Protein AF-A0A0B7FN29-F1 (afdb_monomer_lite)

Sequence (353 aa):
MLNLPRRTDRRERMMKLQTATGLSWTFVDSTDSKAEIVTRIMERVRWIRAAARLHAIDSNFHGWWSDHHNAFEWTHMLNDSESEPGSELWELAHSDPASADHTHPLPVPPSIDQRPSLEVATNRIIPRHDEAQDFQGALKNNPLFDTSTNPVRTATRGVTNTFTPRLPKVPYWRILTRAAVACWHSHTSVIREIASETIQAGTSDTGTVILEDDIDMELDIQQRIGRLWEALPPNWDILFLGHCWSAEDTYPPLRSHDQLHPSHSPKCTHAYAVSRKGARRLVKLLRDPSVAYGRPLDAALLDLIQSNLVNAYSVHPSVVIQTKDTPSDIFPGNGSRWRDTLQMSALNSTGKI

Secondary structure (DSSP, 8-state):
-EE-TT-HHHHHHHHHHHHHH------EEPPPTTSHHHHHHHHHHHHHHHHHHTT---TT-TTS--S---TT-HHHHHS-S-PPP-GGGGTS-TTSTT-TTTTSPPPPPPSS--SPPEEPPSS-SS--TTTTTTHHHHTTS------------------------------GGGEE-HHHHHHHHHHHHHHHHHHHPPPPTT-----EEEE-SSEEEBTTHHHHHHHHHHHS-TT--EEEEEEES--GGGSPPBTTBTTEEE-SS-EEEEEEEE-HHHHHHHHHHHTSTTTTTSS-HHHHHHHHHHTT-S-EEEESS-SEEE-TTS--SSSSTT--S-----SSBHHHHT---

Structure (mmCIF, N/CA/C/O backbone):
data_AF-A0A0B7FN29-F1
#
_entry.id   AF-A0A0B7FN29-F1
#
loop_
_atom_site.group_PDB
_atom_site.id
_atom_site.type_symbol
_atom_site.label_atom_id
_atom_site.label_alt_id
_atom_site.label_comp_id
_atom_site.label_asym_id
_atom_site.label_entity_id
_atom_site.label_seq_id
_atom_site.pdbx_PDB_ins_code
_atom_site.Cartn_x
_atom_site.Cartn_y
_atom_site.Cartn_z
_atom_site.occupancy
_atom_site.B_iso_or_equiv
_atom_site.auth_seq_id
_atom_site.auth_comp_id
_atom_site.auth_asym_id
_atom_site.auth_atom_id
_atom_site.pdbx_PDB_model_num
ATOM 1 N N . MET A 1 1 ? 1.934 8.224 7.889 1.0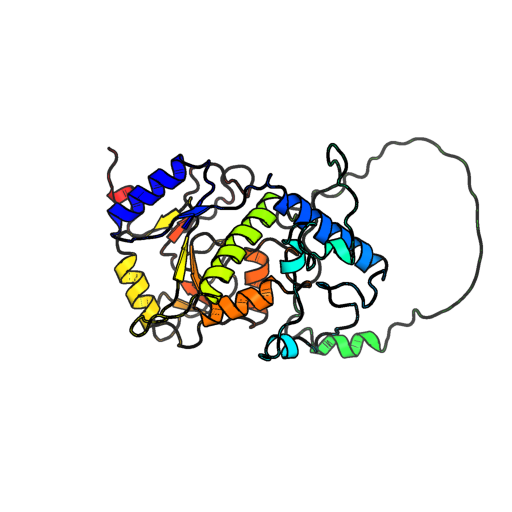0 95.12 1 MET A N 1
ATOM 2 C CA . MET A 1 1 ? 1.032 8.803 6.870 1.00 95.12 1 MET A CA 1
ATOM 3 C C . MET A 1 1 ? 1.870 9.182 5.662 1.00 95.12 1 MET A C 1
ATOM 5 O O . MET A 1 1 ? 2.884 9.846 5.831 1.00 95.12 1 MET A O 1
ATOM 9 N N . LEU A 1 2 ? 1.484 8.706 4.484 1.00 97.94 2 LEU A N 1
ATOM 10 C CA . LEU A 1 2 ? 2.133 8.927 3.198 1.00 97.94 2 LEU A CA 1
ATOM 11 C C . LEU A 1 2 ? 1.583 10.202 2.554 1.00 97.94 2 LEU A C 1
ATOM 13 O O . LEU A 1 2 ? 0.376 10.318 2.354 1.00 97.94 2 LEU A O 1
ATOM 17 N N . ASN A 1 3 ? 2.462 11.147 2.231 1.00 97.25 3 ASN A N 1
ATOM 18 C CA . ASN A 1 3 ? 2.107 12.407 1.579 1.00 97.25 3 ASN A CA 1
ATOM 19 C C . ASN A 1 3 ? 3.210 12.830 0.615 1.00 97.25 3 ASN A C 1
ATOM 21 O O . ASN A 1 3 ? 4.395 12.724 0.926 1.00 97.25 3 ASN A O 1
ATOM 25 N N . LEU A 1 4 ? 2.840 13.336 -0.559 1.00 97.00 4 LEU A N 1
ATOM 26 C CA . LEU A 1 4 ? 3.809 14.007 -1.422 1.00 97.00 4 LEU A CA 1
ATOM 27 C C . LEU A 1 4 ? 4.172 15.363 -0.796 1.00 97.00 4 LEU A C 1
ATOM 29 O O . LEU A 1 4 ? 3.254 16.144 -0.544 1.00 97.00 4 LEU A O 1
ATOM 33 N N . PRO A 1 5 ? 5.462 15.729 -0.648 1.00 95.88 5 PRO A N 1
ATOM 34 C CA . PRO A 1 5 ? 5.859 16.994 -0.011 1.00 95.88 5 PRO A CA 1
ATOM 35 C C . PRO A 1 5 ? 5.212 18.246 -0.616 1.00 95.88 5 PRO A C 1
ATOM 37 O O . PRO A 1 5 ? 4.954 19.227 0.077 1.00 95.88 5 PRO A O 1
ATOM 40 N N . ARG A 1 6 ? 4.907 18.204 -1.921 1.00 95.50 6 ARG A N 1
ATOM 41 C CA . ARG A 1 6 ? 4.228 19.287 -2.649 1.00 95.50 6 ARG A CA 1
ATOM 42 C C . ARG A 1 6 ? 2.729 19.424 -2.346 1.00 95.50 6 ARG A C 1
ATOM 44 O O . ARG A 1 6 ? 2.139 20.426 -2.734 1.00 95.50 6 ARG A O 1
ATOM 51 N N . ARG A 1 7 ? 2.090 18.430 -1.719 1.00 95.31 7 ARG A N 1
ATOM 52 C CA . ARG A 1 7 ? 0.657 18.422 -1.367 1.00 95.31 7 ARG A CA 1
ATOM 53 C C . ARG A 1 7 ? 0.453 19.006 0.031 1.00 95.31 7 ARG A C 1
ATOM 55 O O . ARG A 1 7 ? 0.018 18.319 0.958 1.00 95.31 7 ARG A O 1
ATOM 62 N N . THR A 1 8 ? 0.801 20.284 0.188 1.00 96.19 8 THR A N 1
ATOM 63 C CA . THR A 1 8 ? 0.645 21.011 1.458 1.00 96.19 8 THR A CA 1
ATOM 64 C C . THR A 1 8 ? -0.826 21.141 1.859 1.00 96.19 8 THR A C 1
ATOM 66 O O . THR A 1 8 ? -1.141 21.033 3.039 1.00 96.19 8 THR A O 1
ATOM 69 N N . ASP A 1 9 ? -1.725 21.246 0.874 1.00 94.81 9 ASP A N 1
ATOM 70 C CA . ASP A 1 9 ? -3.185 21.234 1.038 1.00 94.81 9 ASP A CA 1
ATOM 71 C C . ASP A 1 9 ? -3.678 19.990 1.795 1.00 94.81 9 ASP A C 1
ATOM 73 O O . ASP A 1 9 ? -4.463 20.077 2.743 1.00 94.81 9 ASP A O 1
ATOM 77 N N . ARG A 1 10 ? -3.182 18.814 1.397 1.00 95.38 10 ARG A N 1
ATOM 78 C CA . ARG A 1 10 ? -3.531 17.534 2.022 1.00 95.38 10 ARG A CA 1
ATOM 79 C C . ARG A 1 10 ? -2.845 17.348 3.370 1.00 95.38 10 ARG A C 1
ATOM 81 O O . ARG A 1 10 ? -3.459 16.848 4.310 1.00 95.38 10 ARG A O 1
ATOM 88 N N . ARG A 1 11 ? -1.601 17.815 3.508 1.00 96.00 11 ARG A N 1
ATOM 89 C CA . ARG A 1 11 ? -0.882 17.802 4.791 1.00 96.00 11 ARG A CA 1
ATOM 90 C C . ARG A 1 11 ? -1.615 18.623 5.859 1.00 96.00 11 ARG A C 1
ATOM 92 O O . ARG A 1 11 ? -1.807 18.117 6.962 1.00 96.00 11 ARG A O 1
ATOM 99 N N . GLU A 1 12 ? -2.081 19.829 5.534 1.00 95.38 12 GLU A N 1
ATOM 100 C CA . GLU A 1 12 ? -2.886 20.661 6.445 1.00 95.38 12 GLU A CA 1
ATOM 101 C C . GLU A 1 12 ? -4.196 19.975 6.850 1.00 95.38 12 GLU A C 1
ATOM 103 O O . GLU A 1 12 ? -4.568 19.975 8.024 1.00 95.38 12 GLU A O 1
ATOM 108 N N . ARG A 1 13 ? -4.889 19.339 5.896 1.00 95.50 13 ARG A N 1
ATOM 109 C CA . ARG A 1 13 ? -6.094 18.542 6.179 1.00 95.50 13 ARG A CA 1
ATOM 110 C C . ARG A 1 13 ? -5.809 17.415 7.166 1.00 95.50 13 ARG A C 1
ATOM 112 O O . ARG A 1 13 ? -6.566 17.224 8.112 1.00 95.50 13 ARG A O 1
ATOM 119 N N . MET A 1 14 ? -4.713 16.696 6.970 1.00 96.88 14 MET A N 1
ATOM 120 C CA . MET A 1 14 ? -4.327 15.611 7.863 1.00 96.88 14 MET A CA 1
ATOM 121 C C . MET A 1 14 ? -3.966 16.137 9.260 1.00 96.88 14 MET A C 1
ATOM 123 O O . MET A 1 14 ? -4.377 15.542 10.248 1.00 96.88 14 MET A O 1
ATOM 127 N N . MET A 1 15 ? -3.329 17.304 9.392 1.00 96.38 15 MET A N 1
ATOM 128 C CA . MET A 1 15 ? -3.138 17.929 10.714 1.00 96.38 15 MET A CA 1
ATOM 129 C C . MET A 1 15 ? -4.473 18.232 11.417 1.00 96.38 15 MET A C 1
ATOM 131 O O . MET A 1 15 ? -4.597 17.988 12.615 1.00 96.38 15 MET A O 1
ATOM 135 N N . LYS A 1 16 ? -5.505 18.678 10.684 1.00 95.81 16 LYS A N 1
ATOM 136 C CA . LYS A 1 16 ? -6.856 18.856 11.256 1.00 95.81 16 LYS A CA 1
ATOM 137 C C . LYS A 1 16 ? -7.443 17.537 11.758 1.00 95.81 16 LYS A C 1
ATOM 139 O O . LYS A 1 16 ? -8.053 17.518 12.823 1.00 95.81 16 LYS A O 1
ATOM 144 N N . LEU A 1 17 ? -7.227 16.439 11.032 1.00 96.94 17 LEU A N 1
ATOM 145 C CA . LEU A 1 17 ? -7.649 15.105 11.466 1.00 96.94 17 LEU A CA 1
ATOM 146 C C . LEU A 1 17 ? -6.925 14.651 12.742 1.00 96.94 17 LEU A C 1
ATOM 148 O O . LEU A 1 17 ? -7.585 14.088 13.614 1.00 96.94 17 LEU A O 1
ATOM 152 N N . GLN A 1 18 ? -5.625 14.941 12.904 1.00 95.75 18 GLN A N 1
ATOM 153 C CA . GLN A 1 18 ? -4.910 14.679 14.168 1.00 95.75 18 GLN A CA 1
ATOM 154 C C . GLN A 1 18 ? -5.591 15.396 15.332 1.00 95.75 18 GLN A C 1
ATOM 156 O O . GLN A 1 18 ? -5.900 14.781 16.349 1.00 95.75 18 GLN A O 1
ATOM 161 N N . THR A 1 19 ? -5.884 16.690 15.164 1.00 95.38 19 THR A N 1
ATOM 162 C CA . THR A 1 19 ? -6.558 17.488 16.196 1.00 95.38 19 THR A CA 1
ATOM 163 C C . THR A 1 19 ? -7.957 16.962 16.512 1.00 95.38 19 THR A C 1
ATOM 165 O O . THR A 1 19 ? -8.318 16.877 17.681 1.00 95.38 19 THR A O 1
ATOM 168 N N . ALA A 1 20 ? -8.738 16.597 15.492 1.00 96.19 20 ALA A N 1
ATOM 169 C CA . ALA A 1 20 ? -10.116 16.139 15.660 1.00 96.19 20 ALA A CA 1
ATOM 170 C C . ALA A 1 20 ? -10.212 14.788 16.380 1.00 96.19 20 ALA A C 1
ATOM 172 O O . ALA A 1 20 ? -11.078 14.597 17.227 1.00 96.19 20 ALA A O 1
ATOM 173 N N . THR A 1 21 ? -9.328 13.857 16.024 1.00 96.19 21 THR A N 1
ATOM 174 C CA . THR A 1 21 ? -9.383 12.460 16.486 1.00 96.19 21 THR A CA 1
ATOM 175 C C . THR A 1 21 ? -8.494 12.187 17.696 1.00 96.19 21 THR A C 1
ATOM 177 O O . THR A 1 21 ? -8.602 11.127 18.305 1.00 96.19 21 THR A O 1
ATOM 180 N N . GLY A 1 22 ? -7.585 13.108 18.032 1.00 94.00 22 GLY A N 1
ATOM 181 C CA . GLY A 1 22 ? -6.561 12.904 19.060 1.00 94.00 22 GLY A CA 1
ATOM 182 C C . GLY A 1 22 ? -5.441 11.942 18.644 1.00 94.00 22 GLY A C 1
ATOM 183 O O . GLY A 1 22 ? -4.573 11.624 19.457 1.00 94.00 22 GLY A O 1
ATOM 184 N N . LEU A 1 23 ? -5.431 11.475 17.392 1.00 93.81 23 LEU A N 1
ATOM 185 C CA . LEU A 1 23 ? -4.388 10.597 16.878 1.00 93.81 23 LEU A CA 1
ATOM 186 C C . LEU A 1 23 ? -3.094 11.364 16.583 1.00 93.81 23 LEU A C 1
ATOM 188 O O . LEU A 1 23 ? -3.095 12.505 16.125 1.00 93.81 23 LEU A O 1
ATOM 192 N N . SER A 1 24 ? -1.971 10.675 16.772 1.00 93.75 24 SER A N 1
ATOM 193 C CA . SER A 1 24 ? -0.637 11.138 16.378 1.00 93.75 24 SER A CA 1
ATOM 194 C C . SER A 1 24 ? -0.106 10.264 15.245 1.00 93.75 24 SER A C 1
ATOM 196 O O . SER A 1 24 ? -0.311 9.051 15.249 1.00 93.75 24 SER A O 1
ATOM 198 N N . TRP A 1 25 ? 0.608 10.852 14.285 1.00 94.75 25 TRP A N 1
ATOM 199 C CA . TRP A 1 25 ? 1.308 10.098 13.244 1.00 94.75 25 TRP A CA 1
ATOM 200 C C . TRP A 1 25 ? 2.510 10.853 12.693 1.00 94.75 25 TRP A C 1
ATOM 202 O O . TRP A 1 25 ? 2.544 12.084 12.681 1.00 94.75 25 TRP A O 1
ATOM 212 N N . THR A 1 26 ? 3.458 10.091 12.157 1.00 95.31 26 THR A N 1
ATOM 213 C CA . THR A 1 26 ? 4.606 10.606 11.409 1.00 95.31 26 THR A CA 1
ATOM 214 C C . THR A 1 26 ? 4.239 10.794 9.940 1.00 95.31 26 THR A C 1
ATOM 216 O O . THR A 1 26 ? 3.561 9.950 9.339 1.00 95.31 26 THR A O 1
ATOM 219 N N . PHE A 1 27 ? 4.687 11.901 9.351 1.00 96.75 27 PHE A N 1
ATOM 220 C CA . PHE A 1 27 ? 4.617 12.109 7.909 1.00 96.75 27 PHE A CA 1
ATOM 221 C C . PHE A 1 27 ? 5.807 11.430 7.237 1.00 96.75 27 PHE A C 1
ATOM 223 O O . PHE A 1 27 ? 6.945 11.650 7.640 1.00 96.75 27 PHE A O 1
ATOM 230 N N . VAL A 1 28 ? 5.528 10.645 6.204 1.00 97.56 28 VAL A N 1
ATOM 231 C CA . VAL A 1 28 ? 6.525 9.994 5.361 1.00 97.56 28 VAL A CA 1
ATOM 232 C C . VAL A 1 28 ? 6.356 10.514 3.943 1.00 97.56 28 VAL A C 1
ATOM 234 O O . VAL A 1 28 ? 5.255 10.478 3.379 1.00 97.56 28 VAL A O 1
ATOM 237 N N . ASP A 1 29 ? 7.453 11.005 3.381 1.00 97.81 29 ASP A N 1
ATOM 238 C CA . ASP A 1 29 ? 7.471 11.560 2.038 1.00 97.81 29 ASP A CA 1
ATOM 239 C C . ASP A 1 29 ? 7.220 10.452 1.010 1.00 97.81 29 ASP A C 1
ATOM 241 O O . ASP A 1 29 ? 7.945 9.462 0.916 1.00 97.81 29 ASP A O 1
ATOM 245 N N . SER A 1 30 ? 6.159 10.621 0.227 1.00 97.56 30 SER A N 1
ATOM 246 C CA . SER A 1 30 ? 5.840 9.720 -0.876 1.00 97.56 30 SER A CA 1
ATOM 247 C C . SER A 1 30 ? 6.757 9.973 -2.067 1.00 97.56 30 SER A C 1
ATOM 249 O O . SER A 1 30 ? 7.212 11.088 -2.324 1.00 97.56 30 SER A O 1
ATOM 251 N N . THR A 1 31 ? 6.985 8.926 -2.847 1.00 97.56 31 THR A N 1
ATOM 252 C CA . THR A 1 31 ? 7.744 8.996 -4.093 1.00 97.56 31 THR A CA 1
ATOM 253 C C . THR A 1 31 ? 6.925 9.719 -5.156 1.00 97.56 31 THR A C 1
ATOM 255 O O . THR A 1 31 ? 5.809 9.311 -5.473 1.00 97.56 31 THR A O 1
ATOM 258 N N . ASP A 1 32 ? 7.471 10.786 -5.743 1.00 96.69 32 ASP A N 1
ATOM 259 C CA . ASP A 1 32 ? 6.813 11.454 -6.868 1.00 96.69 32 ASP A CA 1
ATOM 260 C C . ASP A 1 32 ? 6.924 10.593 -8.137 1.00 96.69 32 ASP A C 1
ATOM 262 O O . ASP A 1 32 ? 7.978 10.045 -8.457 1.00 96.69 32 ASP A O 1
ATOM 266 N N . SER A 1 33 ? 5.841 10.513 -8.912 1.00 94.19 33 SER A N 1
ATOM 267 C CA . SER A 1 33 ? 5.795 9.796 -10.197 1.00 94.19 33 SER A CA 1
ATOM 268 C C . SER A 1 33 ? 6.868 10.225 -11.213 1.00 94.19 33 SER A C 1
ATOM 270 O O . SER A 1 33 ? 7.172 9.488 -12.158 1.00 94.19 33 SER A O 1
ATOM 272 N N . LYS A 1 34 ? 7.450 11.418 -11.055 1.00 93.12 34 LYS A N 1
ATOM 273 C CA . LYS A 1 34 ? 8.522 11.961 -11.899 1.00 93.12 34 LYS A CA 1
ATOM 274 C C . LYS A 1 34 ? 9.926 11.673 -11.364 1.00 93.12 34 LYS A C 1
ATOM 276 O O . LYS A 1 34 ? 10.886 12.008 -12.050 1.00 93.12 34 LYS A O 1
ATOM 281 N N . ALA A 1 35 ? 10.059 11.061 -10.188 1.00 93.94 35 ALA A N 1
ATOM 282 C CA . ALA A 1 35 ? 11.356 10.748 -9.603 1.00 93.94 35 ALA A CA 1
ATOM 283 C C . ALA A 1 35 ? 12.160 9.771 -10.479 1.00 93.94 35 ALA A C 1
ATOM 285 O O . ALA A 1 35 ? 11.599 8.910 -11.167 1.00 93.94 35 ALA A O 1
ATOM 286 N N . GLU A 1 36 ? 13.487 9.890 -10.433 1.00 91.62 36 GLU A N 1
ATOM 287 C CA . GLU A 1 36 ? 14.404 9.046 -11.207 1.00 91.62 36 GLU A CA 1
ATOM 288 C C . GLU A 1 36 ? 14.238 7.561 -10.866 1.00 91.62 36 GLU A C 1
ATOM 290 O O . GLU A 1 36 ? 14.185 6.724 -11.766 1.00 91.62 36 GLU A O 1
ATOM 295 N N . ILE A 1 37 ? 14.039 7.247 -9.583 1.00 93.19 37 ILE A N 1
ATOM 296 C CA . ILE A 1 37 ? 13.773 5.889 -9.098 1.00 93.19 37 ILE A CA 1
ATOM 297 C C . ILE A 1 37 ? 12.589 5.227 -9.818 1.00 93.19 37 ILE A C 1
ATOM 299 O O . ILE A 1 37 ? 12.676 4.072 -10.222 1.00 93.19 37 ILE A O 1
ATOM 303 N N . VAL A 1 38 ? 11.518 5.982 -10.092 1.00 93.75 38 VAL A N 1
ATOM 304 C CA . VAL A 1 38 ? 10.345 5.483 -10.828 1.00 93.75 38 VAL A CA 1
ATOM 305 C C . VAL A 1 38 ? 10.718 5.150 -12.270 1.00 93.75 38 VAL A C 1
ATOM 307 O O . VAL A 1 38 ? 10.288 4.127 -12.799 1.00 93.75 38 VAL A O 1
ATOM 310 N N . THR A 1 39 ? 11.535 5.988 -12.915 1.00 90.75 39 THR A N 1
ATOM 311 C CA . THR A 1 39 ? 12.043 5.706 -14.266 1.00 90.75 39 THR A CA 1
ATOM 312 C C . THR A 1 39 ? 12.893 4.438 -14.274 1.00 90.75 39 THR A C 1
ATOM 314 O O . THR A 1 39 ? 12.671 3.578 -15.122 1.00 90.75 39 THR A O 1
ATOM 317 N N . ARG A 1 40 ? 13.808 4.288 -13.311 1.00 90.62 40 ARG A N 1
ATOM 318 C CA . ARG A 1 40 ? 14.692 3.119 -13.201 1.00 90.62 40 ARG A CA 1
ATOM 319 C C . ARG A 1 40 ? 13.912 1.822 -12.999 1.00 90.62 40 ARG A C 1
ATOM 321 O O . ARG A 1 40 ? 14.110 0.875 -13.758 1.00 90.62 40 ARG A O 1
ATOM 328 N N . ILE A 1 41 ? 12.958 1.808 -12.065 1.00 92.19 41 ILE A N 1
ATOM 329 C CA . ILE A 1 41 ? 12.072 0.656 -11.837 1.00 92.19 41 ILE A CA 1
ATOM 330 C C . ILE A 1 41 ? 11.297 0.315 -13.115 1.00 92.19 41 ILE A C 1
ATOM 332 O O . ILE A 1 41 ? 11.235 -0.845 -13.515 1.00 92.19 41 ILE A O 1
ATOM 336 N N . MET A 1 42 ? 10.731 1.310 -13.803 1.00 90.56 42 MET A N 1
ATOM 337 C CA . MET A 1 42 ? 9.989 1.056 -15.041 1.00 90.56 42 MET A CA 1
ATOM 338 C C . MET A 1 42 ? 10.859 0.484 -16.161 1.00 90.56 42 MET A C 1
ATOM 340 O O . MET A 1 42 ? 10.415 -0.430 -16.858 1.00 90.56 42 MET A O 1
ATOM 344 N N . GLU A 1 43 ? 12.078 0.989 -16.348 1.00 89.81 43 GLU A N 1
ATOM 345 C CA . GLU A 1 43 ? 13.017 0.417 -17.317 1.00 89.81 43 GLU A CA 1
ATOM 346 C C . GLU A 1 43 ? 13.399 -1.013 -16.962 1.00 89.81 43 GLU A C 1
ATOM 348 O O . GLU A 1 43 ? 13.426 -1.873 -17.841 1.00 89.81 43 GLU A O 1
ATOM 353 N N . ARG A 1 44 ? 13.610 -1.294 -15.676 1.00 89.12 44 ARG A N 1
ATOM 354 C CA . ARG A 1 44 ? 13.880 -2.646 -15.199 1.00 89.12 44 ARG A CA 1
ATOM 355 C C . ARG A 1 44 ? 12.725 -3.591 -15.499 1.00 89.12 44 ARG A C 1
ATOM 357 O O . ARG A 1 44 ? 12.949 -4.640 -16.090 1.00 89.12 44 ARG A O 1
ATOM 364 N N . VAL A 1 45 ? 11.486 -3.196 -15.207 1.00 87.25 45 VAL A N 1
ATOM 365 C CA . VAL A 1 45 ? 10.293 -3.998 -15.536 1.00 87.25 45 VAL A CA 1
ATOM 366 C C . VAL A 1 45 ? 10.158 -4.209 -17.051 1.00 87.25 45 VAL A C 1
ATOM 368 O O . VAL A 1 45 ? 9.803 -5.304 -17.491 1.00 87.25 45 VAL A O 1
ATOM 371 N N . ARG A 1 46 ? 10.457 -3.192 -17.875 1.00 85.88 46 ARG A N 1
ATOM 372 C CA . ARG A 1 46 ? 10.486 -3.327 -19.346 1.00 85.88 46 ARG A CA 1
ATOM 373 C C . ARG A 1 46 ? 11.526 -4.347 -19.792 1.00 85.88 46 ARG A C 1
ATOM 375 O O . ARG A 1 46 ? 11.195 -5.221 -20.589 1.00 85.88 46 ARG A O 1
ATOM 382 N N . TRP A 1 47 ? 12.746 -4.226 -19.277 1.00 84.56 47 TRP A N 1
ATOM 383 C CA . TRP A 1 47 ? 13.858 -5.114 -19.590 1.00 84.56 47 TRP A CA 1
ATOM 384 C C . TRP A 1 47 ? 13.527 -6.556 -19.202 1.00 84.56 47 TRP A C 1
ATOM 386 O O . TRP A 1 47 ? 13.611 -7.438 -20.053 1.00 84.56 47 TRP A O 1
ATOM 396 N N . ILE A 1 48 ? 13.021 -6.767 -17.980 1.00 78.25 48 ILE A N 1
ATOM 397 C CA . ILE A 1 48 ? 12.627 -8.084 -17.464 1.00 78.25 48 ILE A CA 1
ATOM 398 C C . ILE A 1 48 ? 11.600 -8.725 -18.407 1.00 78.25 48 ILE A C 1
ATOM 400 O O . ILE A 1 48 ? 11.793 -9.801 -18.962 1.00 78.25 48 ILE A O 1
ATOM 404 N N . ARG A 1 49 ? 10.517 -8.008 -18.711 1.00 78.94 49 ARG A N 1
ATOM 405 C CA . ARG A 1 49 ? 9.460 -8.539 -19.586 1.00 78.94 49 ARG A CA 1
ATOM 406 C C . ARG A 1 49 ? 9.927 -8.791 -21.019 1.00 78.94 49 ARG A C 1
ATOM 408 O O . ARG A 1 49 ? 9.390 -9.681 -21.677 1.00 78.94 49 ARG A O 1
ATOM 415 N N . ALA A 1 50 ? 10.870 -7.999 -21.527 1.00 76.31 50 ALA A N 1
ATOM 416 C CA . ALA A 1 50 ? 11.434 -8.192 -22.858 1.00 76.31 50 ALA A CA 1
ATOM 417 C C . ALA A 1 50 ? 12.333 -9.430 -22.904 1.00 76.31 50 ALA A C 1
ATOM 419 O O . ALA A 1 50 ? 12.149 -10.274 -23.778 1.00 76.31 50 ALA A O 1
ATOM 420 N N . ALA A 1 51 ? 13.242 -9.576 -21.941 1.00 70.25 51 ALA A N 1
ATOM 421 C CA . ALA A 1 51 ? 14.105 -10.742 -21.850 1.00 70.25 51 ALA A CA 1
ATOM 422 C C . ALA A 1 51 ? 13.301 -12.033 -21.604 1.00 70.25 51 ALA A C 1
ATOM 424 O O . ALA A 1 51 ? 13.678 -13.072 -22.138 1.00 70.25 51 ALA A O 1
ATOM 425 N N . ALA A 1 52 ? 12.135 -11.959 -20.943 1.00 67.12 52 ALA A N 1
ATOM 426 C CA . ALA A 1 52 ? 11.307 -13.142 -20.631 1.00 67.12 52 ALA A CA 1
ATOM 427 C C . ALA A 1 52 ? 10.706 -13.722 -21.901 1.00 67.12 52 ALA A C 1
ATOM 429 O O . ALA A 1 52 ? 10.683 -14.924 -22.127 1.00 67.12 52 ALA A O 1
ATOM 430 N N . ARG A 1 53 ? 10.255 -12.824 -22.780 1.00 65.19 53 ARG A N 1
ATOM 431 C CA . ARG A 1 53 ? 9.720 -13.180 -24.097 1.00 65.19 53 ARG A CA 1
ATOM 432 C C . ARG A 1 53 ? 10.783 -13.749 -25.029 1.00 65.19 53 ARG A C 1
ATOM 434 O O . ARG A 1 53 ? 10.431 -14.409 -25.998 1.00 65.19 53 ARG A O 1
ATOM 441 N N . LEU A 1 54 ? 12.051 -13.441 -24.776 1.00 59.91 54 LEU A N 1
ATOM 442 C CA . LEU A 1 54 ? 13.178 -13.859 -25.602 1.00 59.91 54 LEU A CA 1
ATOM 443 C C . LEU A 1 54 ? 13.925 -15.067 -25.020 1.00 59.91 54 LEU A C 1
ATOM 445 O O . LEU A 1 54 ? 14.914 -15.472 -25.622 1.00 59.91 54 LEU A O 1
ATOM 449 N N . HIS A 1 55 ? 13.489 -15.619 -23.874 1.00 59.38 55 HIS A N 1
ATOM 450 C CA . HIS A 1 55 ? 14.248 -16.610 -23.092 1.00 59.38 55 HIS A CA 1
ATOM 451 C C . HIS A 1 55 ? 15.706 -16.176 -22.849 1.00 59.38 55 HIS A C 1
ATOM 453 O O . HIS A 1 55 ? 16.626 -16.988 -22.825 1.00 59.38 55 HIS A O 1
ATOM 459 N N . ALA A 1 56 ? 15.924 -14.864 -22.735 1.00 53.91 56 ALA A N 1
ATOM 460 C CA . ALA A 1 56 ? 17.240 -14.234 -22.687 1.00 53.91 56 ALA A CA 1
ATOM 461 C C . ALA A 1 56 ? 17.679 -13.912 -21.251 1.00 53.91 56 ALA A C 1
ATOM 463 O O . ALA A 1 56 ? 18.479 -13.002 -21.041 1.00 53.91 56 ALA A O 1
ATOM 464 N N . ILE A 1 57 ? 17.136 -14.637 -20.271 1.00 56.19 57 ILE A N 1
ATOM 465 C CA . ILE A 1 57 ? 17.618 -14.603 -18.893 1.00 56.19 57 ILE A CA 1
ATOM 466 C C . ILE A 1 57 ? 18.500 -15.781 -18.642 1.00 56.19 57 ILE A C 1
ATOM 468 O O . ILE A 1 57 ? 18.046 -16.922 -18.612 1.00 56.19 57 ILE A O 1
ATOM 472 N N . ASP A 1 58 ? 19.770 -15.471 -18.454 1.00 55.22 58 ASP A N 1
ATOM 473 C CA . ASP A 1 58 ? 20.708 -16.432 -17.931 1.00 55.22 58 ASP A CA 1
ATOM 474 C C . ASP A 1 58 ? 20.650 -16.469 -16.395 1.00 55.22 58 ASP A C 1
ATOM 476 O O . ASP A 1 58 ? 19.987 -15.673 -15.726 1.00 55.22 58 ASP A O 1
ATOM 480 N N . SER A 1 59 ? 21.376 -17.427 -15.830 1.00 54.94 59 SER A N 1
ATOM 481 C CA . SER A 1 59 ? 21.495 -17.635 -14.389 1.00 54.94 59 SER A CA 1
ATOM 482 C C . SER A 1 59 ? 22.209 -16.502 -13.637 1.00 54.94 59 SER A C 1
ATOM 484 O O . SER A 1 59 ? 22.303 -16.573 -12.416 1.00 54.94 59 SER A O 1
ATOM 486 N N . ASN A 1 60 ? 22.749 -15.486 -14.322 1.00 51.66 60 ASN A N 1
ATOM 487 C CA . ASN A 1 60 ? 23.515 -14.398 -13.709 1.00 51.66 60 ASN A CA 1
ATOM 488 C C . ASN A 1 60 ? 22.645 -13.174 -13.376 1.00 51.66 60 ASN A C 1
ATOM 490 O O . ASN A 1 60 ? 23.147 -12.195 -12.809 1.00 51.66 60 ASN A O 1
ATOM 494 N N . PHE A 1 61 ? 21.353 -13.173 -13.732 1.00 54.06 61 PHE A N 1
ATOM 495 C CA . PHE A 1 61 ? 20.438 -12.096 -13.349 1.00 54.06 61 PHE A CA 1
ATOM 496 C C . PHE A 1 61 ? 20.057 -12.182 -11.871 1.00 54.06 61 PHE A C 1
ATOM 498 O O . PHE A 1 61 ? 19.095 -12.832 -11.477 1.00 54.06 61 PHE A O 1
ATOM 505 N N . HIS A 1 62 ? 20.791 -11.449 -11.035 1.00 49.84 62 HIS A N 1
ATOM 506 C CA . HIS A 1 62 ? 20.397 -11.216 -9.648 1.00 49.84 62 HIS A CA 1
ATOM 507 C C . HIS A 1 62 ? 19.149 -10.314 -9.597 1.00 49.84 62 HIS A C 1
ATOM 509 O O . HIS A 1 62 ? 19.134 -9.218 -10.163 1.00 49.84 62 HIS A O 1
ATOM 515 N N . GLY A 1 63 ? 18.086 -10.779 -8.932 1.00 50.59 63 GLY A N 1
ATOM 516 C CA . GLY A 1 63 ? 16.798 -10.082 -8.846 1.00 50.59 63 GLY A CA 1
ATOM 517 C C . GLY A 1 63 ? 15.756 -10.490 -9.897 1.00 50.59 63 GLY A C 1
ATOM 518 O O . GLY A 1 63 ? 14.783 -9.769 -10.076 1.00 50.59 63 GLY A O 1
ATOM 519 N N . TRP A 1 64 ? 15.936 -11.606 -10.605 1.00 51.66 64 TRP A N 1
ATOM 520 C CA . TRP A 1 64 ? 14.915 -12.324 -11.379 1.00 51.66 64 TRP A CA 1
ATOM 521 C C . TRP A 1 64 ? 15.296 -13.796 -11.381 1.00 51.66 64 TRP A C 1
ATOM 523 O O . TRP A 1 64 ? 16.377 -14.185 -11.800 1.00 51.66 64 TRP A O 1
ATOM 533 N N . TRP A 1 65 ? 14.370 -14.613 -10.912 1.00 43.19 65 TRP A N 1
ATOM 534 C CA . TRP A 1 65 ? 14.448 -16.059 -10.963 1.00 43.19 65 TRP A CA 1
ATOM 535 C C . TRP A 1 65 ? 14.000 -16.610 -12.324 1.00 43.19 65 TRP A C 1
ATOM 537 O O . TRP A 1 65 ? 12.866 -16.384 -12.753 1.00 43.19 65 TRP A O 1
ATOM 547 N N . SER A 1 66 ? 14.896 -17.335 -12.998 1.00 38.75 66 SER A N 1
ATOM 548 C CA . SER A 1 66 ? 14.687 -17.892 -14.338 1.00 38.75 66 SER A CA 1
ATOM 549 C C . SER A 1 66 ? 13.545 -18.924 -14.412 1.00 38.75 66 SER A C 1
ATOM 551 O O . SER A 1 66 ? 13.555 -19.929 -13.706 1.00 38.75 66 SER A O 1
ATOM 553 N N . ASP A 1 67 ? 12.606 -18.688 -15.324 1.00 34.72 67 ASP A N 1
ATOM 554 C CA . ASP A 1 67 ? 11.956 -19.565 -16.318 1.00 34.72 67 ASP A CA 1
ATOM 555 C C . ASP A 1 67 ? 11.533 -21.034 -16.043 1.00 34.72 67 ASP A C 1
ATOM 557 O O . ASP A 1 67 ? 10.996 -21.641 -16.968 1.00 34.72 67 ASP A O 1
ATOM 561 N N . HIS A 1 68 ? 11.655 -21.635 -14.850 1.00 37.56 68 HIS A N 1
ATOM 562 C CA . HIS A 1 68 ? 11.260 -23.056 -14.660 1.00 37.56 68 HIS A CA 1
ATOM 563 C C . HIS A 1 68 ? 10.307 -23.398 -13.509 1.00 37.56 68 HIS A C 1
ATOM 565 O O . HIS A 1 68 ? 9.988 -24.576 -13.322 1.00 37.56 68 HIS A O 1
ATOM 571 N N . HIS A 1 69 ? 9.744 -22.431 -12.788 1.00 43.56 69 HIS A N 1
ATOM 572 C CA . HIS A 1 69 ? 8.811 -22.783 -11.717 1.00 43.56 69 HIS A CA 1
ATOM 573 C C . HIS A 1 69 ? 7.376 -22.926 -12.234 1.00 43.56 69 HIS A C 1
ATOM 575 O O . HIS A 1 69 ? 6.561 -22.006 -12.233 1.00 43.56 69 HIS A O 1
ATOM 581 N N . ASN A 1 70 ? 7.064 -24.169 -12.619 1.00 39.94 70 ASN A N 1
ATOM 582 C CA . ASN A 1 70 ? 5.743 -24.760 -12.404 1.00 39.94 70 ASN A CA 1
ATOM 583 C C . ASN A 1 70 ? 5.267 -24.450 -10.970 1.00 39.94 70 ASN A C 1
ATOM 585 O O . ASN A 1 70 ? 6.084 -24.156 -10.104 1.00 39.94 70 ASN A O 1
ATOM 589 N N . ALA A 1 71 ? 3.961 -24.556 -10.718 1.00 40.03 71 ALA A N 1
ATOM 590 C CA . ALA A 1 71 ? 3.211 -24.192 -9.504 1.00 40.03 71 ALA A CA 1
ATOM 591 C C . ALA A 1 71 ? 3.716 -24.707 -8.117 1.00 40.03 71 ALA A C 1
ATOM 593 O O . ALA A 1 71 ? 2.964 -24.669 -7.148 1.00 40.03 71 ALA A O 1
ATOM 594 N N . PHE A 1 72 ? 4.954 -25.190 -7.988 1.00 34.53 72 PHE A N 1
ATOM 595 C CA . PHE A 1 72 ? 5.465 -26.028 -6.911 1.00 34.53 72 PHE A CA 1
ATOM 596 C C . PHE A 1 72 ? 6.552 -25.398 -6.007 1.00 34.53 72 PHE A C 1
ATOM 598 O O . PHE A 1 72 ? 6.946 -26.048 -5.047 1.00 34.53 72 PHE A O 1
ATOM 605 N N . GLU A 1 73 ? 7.009 -24.153 -6.218 1.00 48.00 73 GLU A N 1
ATOM 606 C CA . GLU A 1 73 ? 8.074 -23.545 -5.374 1.00 48.00 73 GLU A CA 1
ATOM 607 C C . GLU A 1 73 ? 7.682 -22.282 -4.581 1.00 48.00 73 GLU A C 1
ATOM 609 O O . GLU A 1 73 ? 8.530 -21.557 -4.070 1.00 48.00 73 GLU A O 1
ATOM 614 N N . TRP A 1 74 ? 6.389 -22.049 -4.337 1.00 51.19 74 TRP A N 1
ATOM 615 C CA . TRP A 1 74 ? 5.958 -21.018 -3.371 1.00 51.19 74 TRP A CA 1
ATOM 616 C C . TRP A 1 74 ? 6.284 -21.380 -1.909 1.00 51.19 74 TRP A C 1
ATOM 618 O O . TRP A 1 74 ? 6.350 -20.509 -1.042 1.00 51.19 74 TRP A O 1
ATOM 628 N N . THR A 1 75 ? 6.538 -22.658 -1.618 1.00 46.62 75 THR A N 1
ATOM 629 C CA . THR A 1 75 ? 6.962 -23.162 -0.300 1.00 46.62 75 THR A CA 1
ATOM 630 C C . THR A 1 75 ? 8.335 -22.635 0.124 1.00 46.62 75 THR A C 1
ATOM 632 O O . THR A 1 75 ? 8.541 -22.396 1.314 1.00 46.62 75 THR A O 1
ATOM 635 N N . HIS A 1 76 ? 9.246 -22.352 -0.815 1.00 48.75 76 HIS A N 1
ATOM 636 C CA . HIS A 1 76 ? 10.549 -21.745 -0.507 1.00 48.75 76 HIS A CA 1
ATOM 637 C C . HIS A 1 76 ? 10.421 -20.281 -0.050 1.00 48.75 76 HIS A C 1
ATOM 639 O O . HIS A 1 76 ? 11.159 -19.836 0.830 1.00 48.75 76 HIS A O 1
ATOM 645 N N . MET A 1 77 ? 9.407 -19.548 -0.529 1.00 52.34 77 MET A N 1
ATOM 646 C CA . MET A 1 77 ? 9.101 -18.202 -0.028 1.00 52.34 77 MET A CA 1
ATOM 647 C C . MET A 1 77 ? 8.530 -18.193 1.399 1.00 52.34 77 MET A C 1
ATOM 649 O O . MET A 1 77 ? 8.553 -17.155 2.059 1.00 52.34 77 MET A O 1
ATOM 653 N N . LEU A 1 78 ? 8.051 -19.324 1.916 1.00 52.84 78 LEU A N 1
ATOM 654 C CA . LEU A 1 78 ? 7.532 -19.439 3.284 1.00 52.84 78 LEU A CA 1
ATOM 655 C C . LEU A 1 78 ? 8.584 -19.908 4.296 1.00 52.84 78 LEU A C 1
ATOM 657 O O . LEU A 1 78 ? 8.369 -19.743 5.495 1.00 52.84 78 LEU A O 1
ATOM 661 N N . ASN A 1 79 ? 9.718 -20.437 3.830 1.00 50.88 79 ASN A N 1
ATOM 662 C CA . ASN A 1 79 ? 10.835 -20.819 4.688 1.00 50.88 79 ASN A CA 1
ATOM 663 C C . ASN A 1 79 ? 11.743 -19.606 4.969 1.00 50.88 79 ASN A C 1
ATOM 665 O O . ASN A 1 79 ? 12.082 -18.846 4.060 1.00 50.88 79 ASN A O 1
ATOM 669 N N . ASP A 1 80 ? 12.138 -19.436 6.233 1.00 48.84 80 ASP A N 1
ATOM 670 C CA . ASP A 1 80 ? 13.011 -18.366 6.760 1.00 48.84 80 ASP A CA 1
ATOM 671 C C . ASP A 1 80 ? 14.493 -18.499 6.328 1.00 48.84 80 ASP A C 1
ATOM 673 O O . ASP A 1 80 ? 15.380 -17.928 6.961 1.00 48.84 80 ASP A O 1
ATOM 677 N N . SER A 1 81 ? 14.806 -19.257 5.268 1.00 51.59 81 SER A N 1
ATOM 678 C CA . SER A 1 81 ? 16.178 -19.294 4.743 1.00 51.59 81 SER A CA 1
ATOM 679 C C . SER A 1 81 ? 16.562 -17.920 4.192 1.00 51.59 81 SER A C 1
ATOM 681 O O . SER A 1 81 ? 15.708 -17.248 3.607 1.00 51.59 81 SER A O 1
ATOM 683 N N . GLU A 1 82 ? 17.829 -17.525 4.377 1.00 51.75 82 GLU A N 1
ATOM 684 C CA . GLU A 1 82 ? 18.387 -16.255 3.893 1.00 51.75 82 GLU A CA 1
ATOM 685 C C . GLU A 1 82 ? 17.895 -15.967 2.471 1.00 51.75 82 GLU A C 1
ATOM 687 O O . GLU A 1 82 ? 18.092 -16.767 1.556 1.00 51.75 82 GLU A O 1
ATOM 692 N N . SER A 1 83 ? 17.135 -14.879 2.316 1.00 55.19 83 SER A N 1
ATOM 693 C CA . SER A 1 83 ? 16.487 -14.572 1.049 1.00 55.19 83 SER A CA 1
ATOM 694 C C . SER A 1 83 ? 17.533 -14.104 0.052 1.00 55.19 83 SER A C 1
ATOM 696 O O . SER A 1 83 ? 18.229 -13.122 0.311 1.00 55.19 83 SER A O 1
ATOM 698 N N . GLU A 1 84 ? 17.582 -14.753 -1.105 1.00 58.78 84 GLU A N 1
ATOM 699 C CA . GLU A 1 84 ? 18.231 -14.197 -2.288 1.00 58.78 84 GLU A CA 1
ATOM 700 C C . GLU A 1 84 ? 17.744 -12.762 -2.559 1.00 58.78 84 GLU A C 1
ATOM 702 O O . GLU A 1 84 ? 16.589 -12.432 -2.250 1.00 58.78 84 GLU A O 1
ATOM 707 N N . PRO A 1 85 ? 18.591 -11.907 -3.154 1.00 63.34 85 PRO A N 1
ATOM 708 C CA . PRO A 1 85 ? 18.220 -10.535 -3.460 1.00 63.34 85 PRO A CA 1
ATOM 709 C C . PRO A 1 85 ? 17.002 -10.456 -4.395 1.00 63.34 85 PRO A C 1
ATOM 711 O O . PRO A 1 85 ? 16.986 -11.042 -5.480 1.00 63.34 85 PRO A O 1
ATOM 714 N N . GLY A 1 86 ? 15.981 -9.707 -3.988 1.00 76.62 86 GLY A N 1
ATOM 715 C CA . GLY A 1 86 ? 14.764 -9.437 -4.752 1.00 76.62 86 GLY A CA 1
ATOM 716 C C . GLY A 1 86 ? 14.801 -8.109 -5.520 1.00 76.62 86 GLY A C 1
ATOM 717 O O . GLY A 1 86 ? 15.848 -7.613 -5.946 1.00 76.62 86 GLY A O 1
ATOM 718 N N . SER A 1 87 ? 13.626 -7.498 -5.689 1.00 80.31 87 SER A N 1
ATOM 719 C CA . SER A 1 87 ? 13.444 -6.252 -6.440 1.00 80.31 87 SER A CA 1
ATOM 720 C C . SER A 1 87 ? 14.111 -5.021 -5.820 1.00 80.31 87 SER A C 1
ATOM 722 O O . SER A 1 87 ? 14.172 -3.975 -6.456 1.00 80.31 87 SER A O 1
ATOM 724 N N . GLU A 1 88 ? 14.617 -5.101 -4.591 1.00 82.94 88 GLU A N 1
ATOM 725 C CA . GLU A 1 88 ? 15.399 -4.035 -3.958 1.00 82.94 88 GLU A CA 1
ATOM 726 C C . GLU A 1 88 ? 16.634 -3.655 -4.766 1.00 82.94 88 GLU A C 1
ATOM 728 O O . GLU A 1 88 ? 17.016 -2.488 -4.770 1.00 82.94 88 GLU A O 1
ATOM 733 N N . LEU A 1 89 ? 17.237 -4.604 -5.489 1.00 85.81 89 LEU A N 1
ATOM 734 C CA . LEU A 1 89 ? 18.420 -4.322 -6.297 1.00 85.81 89 LEU A CA 1
ATOM 735 C C . LEU A 1 89 ? 18.088 -3.397 -7.473 1.00 85.81 89 LEU A C 1
ATOM 737 O O . LEU A 1 89 ? 18.971 -2.738 -8.019 1.00 85.81 89 LEU A O 1
ATOM 741 N N . TRP A 1 90 ? 16.809 -3.332 -7.859 1.00 88.06 90 TRP A N 1
ATOM 742 C CA . TRP A 1 90 ? 16.299 -2.427 -8.888 1.00 88.06 90 TRP A CA 1
ATOM 743 C C . TRP A 1 90 ? 16.205 -0.989 -8.367 1.00 88.06 90 TRP A C 1
ATOM 745 O O . TRP A 1 90 ? 16.191 -0.040 -9.150 1.00 88.06 90 TRP A O 1
ATOM 755 N N . GLU A 1 91 ? 16.131 -0.830 -7.044 1.00 87.75 91 GLU A N 1
ATOM 756 C CA . GLU A 1 91 ? 15.978 0.457 -6.376 1.00 87.75 91 GLU A CA 1
ATOM 757 C C . GLU A 1 91 ? 17.343 1.128 -6.119 1.00 87.75 91 GLU A C 1
ATOM 759 O O . GLU A 1 91 ? 17.446 2.355 -6.129 1.00 87.75 91 GLU A O 1
ATOM 764 N N . LEU A 1 92 ? 18.426 0.351 -5.997 1.00 86.81 92 LEU A N 1
ATOM 765 C CA . LEU A 1 92 ? 19.785 0.834 -5.699 1.00 86.81 92 LEU A CA 1
ATOM 766 C C . LEU A 1 92 ? 20.428 1.577 -6.869 1.00 86.81 92 LEU A C 1
ATOM 768 O O . LEU A 1 92 ? 20.461 1.038 -7.969 1.00 86.81 92 LEU A O 1
ATOM 772 N N . ALA A 1 93 ? 20.970 2.778 -6.650 1.00 86.12 93 ALA A N 1
ATOM 773 C CA . ALA A 1 93 ? 21.651 3.562 -7.688 1.00 86.12 93 ALA A CA 1
ATOM 774 C C . ALA A 1 93 ? 22.816 2.793 -8.340 1.00 86.12 93 ALA A C 1
ATOM 776 O O . ALA A 1 93 ? 23.421 1.942 -7.703 1.00 86.12 93 ALA A O 1
ATOM 777 N N . HIS A 1 94 ? 23.190 3.143 -9.575 1.00 84.81 94 HIS A N 1
ATOM 778 C CA . HIS A 1 94 ? 24.311 2.498 -10.282 1.00 84.81 94 HIS A CA 1
ATOM 779 C C . HIS A 1 94 ? 25.659 2.593 -9.538 1.00 84.81 94 HIS A C 1
ATOM 781 O O . HIS A 1 94 ? 26.565 1.817 -9.798 1.00 84.81 94 HIS A O 1
ATOM 787 N N . SER A 1 95 ? 25.820 3.557 -8.629 1.00 88.31 95 SER A N 1
ATOM 788 C CA . SER A 1 95 ? 27.013 3.661 -7.782 1.00 88.31 95 SER A CA 1
ATOM 789 C C . SER A 1 95 ? 27.088 2.590 -6.688 1.00 88.31 95 SER A C 1
ATOM 791 O O . SER A 1 95 ? 28.139 2.438 -6.072 1.00 88.31 95 SER A O 1
ATOM 793 N N . ASP A 1 96 ? 25.976 1.919 -6.387 1.00 88.69 96 ASP A N 1
ATOM 794 C CA . ASP A 1 96 ? 25.911 0.847 -5.402 1.00 88.69 96 ASP A CA 1
ATOM 795 C C . ASP A 1 96 ? 26.351 -0.479 -6.049 1.00 88.69 96 ASP A C 1
ATOM 797 O O . ASP A 1 96 ? 25.693 -0.924 -6.991 1.00 88.69 96 ASP A O 1
ATOM 801 N N . PRO A 1 97 ? 27.405 -1.148 -5.544 1.00 87.69 97 PRO A N 1
ATOM 802 C CA . PRO A 1 97 ? 27.907 -2.397 -6.118 1.00 87.69 97 PRO A CA 1
ATOM 803 C C . PRO A 1 97 ? 26.882 -3.536 -6.181 1.00 87.69 97 PRO A C 1
ATOM 805 O O . PRO A 1 97 ? 27.026 -4.431 -7.012 1.00 87.69 97 PRO A O 1
ATOM 808 N N . ALA A 1 98 ? 25.862 -3.526 -5.317 1.00 84.94 98 ALA A N 1
ATOM 809 C CA . ALA A 1 98 ? 24.795 -4.523 -5.330 1.00 84.94 98 ALA A CA 1
ATOM 810 C C . ALA A 1 98 ? 23.707 -4.208 -6.371 1.00 84.94 98 ALA A C 1
ATOM 812 O O . ALA A 1 98 ? 22.825 -5.032 -6.609 1.00 84.94 98 ALA A O 1
ATOM 813 N N . SER A 1 99 ? 23.749 -3.034 -7.007 1.00 86.62 99 SER A N 1
ATOM 814 C CA . SER A 1 99 ? 22.772 -2.642 -8.016 1.00 86.62 99 SER A CA 1
ATOM 815 C C . SER A 1 99 ? 22.679 -3.673 -9.136 1.00 86.62 99 SER A C 1
ATOM 817 O O . SER A 1 99 ? 23.681 -4.088 -9.727 1.00 86.62 99 SER A O 1
ATOM 819 N N . ALA A 1 100 ? 21.445 -4.015 -9.508 1.00 84.38 100 ALA A N 1
ATOM 820 C CA . ALA A 1 100 ? 21.189 -4.917 -10.626 1.00 84.38 100 ALA A CA 1
ATOM 821 C C . ALA A 1 100 ? 21.672 -4.340 -11.975 1.00 84.38 100 ALA A C 1
ATOM 823 O O . ALA A 1 100 ? 21.668 -5.041 -12.990 1.00 84.38 100 ALA A O 1
ATOM 824 N N . ASP A 1 101 ? 22.070 -3.062 -12.016 1.00 84.75 101 ASP A N 1
ATOM 825 C CA . ASP A 1 101 ? 22.669 -2.405 -13.179 1.00 84.75 101 ASP A CA 1
ATOM 826 C C . ASP A 1 101 ? 24.103 -2.909 -13.463 1.00 84.75 101 ASP A C 1
ATOM 828 O O . ASP A 1 101 ? 24.573 -2.771 -14.591 1.00 84.75 101 ASP A O 1
ATOM 832 N N . HIS A 1 102 ? 24.794 -3.519 -12.489 1.00 83.56 102 HIS A N 1
ATOM 833 C CA . HIS A 1 102 ? 26.140 -4.079 -12.687 1.00 83.56 102 HIS A CA 1
ATOM 834 C C . HIS A 1 102 ? 26.144 -5.432 -13.392 1.00 83.56 102 HIS A C 1
ATOM 836 O O . HIS A 1 102 ? 27.063 -5.720 -14.156 1.00 83.56 102 HIS A O 1
ATOM 842 N N . THR A 1 103 ? 25.126 -6.257 -13.155 1.00 78.25 103 THR A N 1
ATOM 843 C CA . THR A 1 103 ? 24.967 -7.521 -13.880 1.00 78.25 103 THR A CA 1
ATOM 844 C C . THR A 1 103 ? 24.196 -7.316 -15.175 1.00 78.25 103 THR A C 1
ATOM 846 O O . THR A 1 103 ? 24.531 -7.911 -16.194 1.00 78.25 103 THR A O 1
ATOM 849 N N . HIS A 1 104 ? 23.192 -6.437 -15.151 1.00 79.00 104 HIS A N 1
ATOM 850 C CA . HIS A 1 104 ? 22.280 -6.213 -16.267 1.00 79.00 104 HIS A CA 1
ATOM 851 C C . HIS A 1 104 ? 22.029 -4.721 -16.442 1.00 79.00 104 HIS A C 1
ATOM 853 O O . HIS A 1 104 ? 21.027 -4.196 -15.942 1.00 79.00 104 HIS A O 1
ATOM 859 N N . PRO A 1 105 ? 22.947 -4.019 -17.123 1.00 83.62 105 PRO A N 1
ATOM 860 C CA . PRO A 1 105 ? 22.821 -2.590 -17.337 1.00 83.62 105 PRO A CA 1
ATOM 861 C C . PRO A 1 105 ? 21.571 -2.288 -18.162 1.00 83.62 105 PRO A C 1
ATOM 863 O O . PRO A 1 105 ? 21.323 -2.886 -19.213 1.00 83.62 105 PRO A O 1
ATOM 866 N N . LEU A 1 106 ? 20.777 -1.333 -17.682 1.00 84.81 106 LEU A N 1
ATOM 867 C CA . LEU A 1 106 ? 19.612 -0.858 -18.414 1.00 84.81 106 LEU A CA 1
ATOM 868 C C . LEU A 1 106 ? 20.051 0.013 -19.598 1.00 84.81 106 LEU A C 1
ATOM 870 O O . LEU A 1 106 ? 20.977 0.818 -19.463 1.00 84.81 106 LEU A O 1
ATOM 874 N N . PRO A 1 107 ? 19.385 -0.094 -20.762 1.00 81.69 107 PRO A N 1
ATOM 875 C CA . PRO A 1 107 ? 19.605 0.857 -21.839 1.00 81.69 107 PRO A CA 1
ATOM 876 C C . PRO A 1 107 ? 19.190 2.260 -21.380 1.00 81.69 107 PRO A C 1
ATOM 878 O O . PRO A 1 107 ? 18.237 2.419 -20.614 1.00 81.69 107 PRO A O 1
ATOM 881 N N . VAL A 1 108 ? 19.877 3.288 -21.883 1.00 81.62 108 VAL A N 1
ATOM 882 C CA . VAL A 1 108 ? 19.502 4.681 -21.608 1.00 81.62 108 VAL A CA 1
ATOM 883 C C . VAL A 1 108 ? 18.067 4.912 -22.106 1.00 81.62 108 VAL A C 1
ATOM 885 O O . VAL A 1 108 ? 17.799 4.663 -23.289 1.00 81.62 108 VAL A O 1
ATOM 888 N N . PRO A 1 109 ? 17.136 5.378 -21.249 1.00 82.56 109 PRO A N 1
ATOM 889 C CA . PRO A 1 109 ? 15.793 5.717 -21.694 1.00 82.56 109 PRO A CA 1
ATOM 890 C C . PRO A 1 109 ? 15.855 6.770 -22.812 1.00 82.56 109 PRO A C 1
ATOM 892 O O . PRO A 1 109 ? 16.651 7.708 -22.723 1.00 82.56 109 PRO A O 1
ATOM 895 N N . PRO A 1 110 ? 15.017 6.670 -23.856 1.00 82.50 110 PRO A N 1
ATOM 896 C CA . PRO A 1 110 ? 14.986 7.667 -24.918 1.00 82.50 110 PRO A CA 1
ATOM 897 C C . PRO A 1 110 ? 14.676 9.069 -24.369 1.00 82.50 110 PRO A C 1
ATOM 899 O O . PRO A 1 110 ? 13.799 9.241 -23.517 1.00 82.50 110 PRO A O 1
ATOM 902 N N . SER A 1 111 ? 15.373 10.083 -24.898 1.00 75.81 111 SER A N 1
ATOM 903 C CA . SER A 1 111 ? 15.045 11.490 -24.648 1.00 75.81 111 SER A CA 1
ATOM 904 C C . SER A 1 111 ? 13.697 11.801 -25.301 1.00 75.81 111 SER A C 1
ATOM 906 O O . SER A 1 111 ? 13.568 11.734 -26.522 1.00 75.81 111 SER A O 1
ATOM 908 N N . ILE A 1 112 ? 12.695 12.093 -24.466 1.00 78.12 112 ILE A N 1
ATOM 909 C CA . ILE A 1 112 ? 11.256 11.950 -24.749 1.00 78.12 112 ILE A CA 1
ATOM 910 C C . ILE A 1 112 ? 10.867 10.474 -24.935 1.00 78.12 112 ILE A C 1
ATOM 912 O O . ILE A 1 112 ? 10.983 9.893 -26.013 1.00 78.12 112 ILE A O 1
ATOM 916 N N . ASP A 1 113 ? 10.332 9.873 -23.870 1.00 77.19 113 ASP A N 1
ATOM 917 C CA . ASP A 1 113 ? 9.837 8.498 -23.905 1.00 77.19 113 ASP A CA 1
ATOM 918 C C . ASP A 1 113 ? 8.444 8.424 -24.548 1.00 77.19 113 ASP A C 1
ATOM 920 O O . ASP A 1 113 ? 7.428 8.679 -23.902 1.00 77.19 113 ASP A O 1
ATOM 924 N N . GLN A 1 114 ? 8.404 8.076 -25.837 1.00 80.06 114 GLN A N 1
ATOM 925 C CA . GLN A 1 114 ? 7.164 7.828 -26.588 1.00 80.06 114 GLN A CA 1
ATOM 926 C C . GLN A 1 114 ? 6.700 6.364 -26.532 1.00 80.06 114 GLN A C 1
ATOM 928 O O . GLN A 1 114 ? 5.716 6.003 -27.183 1.00 80.06 114 GLN A O 1
ATOM 933 N N . ARG A 1 115 ? 7.403 5.489 -25.799 1.00 81.19 115 ARG A N 1
ATOM 934 C CA . ARG A 1 115 ? 7.011 4.078 -25.691 1.00 81.19 115 ARG A CA 1
ATOM 935 C C . ARG A 1 115 ? 5.663 3.969 -24.971 1.00 81.19 115 ARG A C 1
ATOM 937 O O . ARG A 1 115 ? 5.362 4.784 -24.094 1.00 81.19 115 ARG A O 1
ATOM 944 N N . PRO A 1 116 ? 4.846 2.949 -25.294 1.00 72.62 116 PRO A N 1
ATOM 945 C CA . PRO A 1 116 ? 3.586 2.738 -24.599 1.00 72.62 116 PRO A CA 1
ATOM 946 C C . PRO A 1 116 ? 3.808 2.527 -23.096 1.00 72.62 116 PRO A C 1
ATOM 948 O O . PRO A 1 116 ? 4.880 2.110 -22.635 1.00 72.62 116 PRO A O 1
ATOM 951 N N . SER A 1 117 ? 2.759 2.814 -22.324 1.00 76.19 117 SER A N 1
ATOM 952 C CA . SER A 1 117 ? 2.734 2.452 -20.909 1.00 76.19 117 SER A CA 1
ATOM 953 C C . SER A 1 117 ? 2.836 0.937 -20.751 1.00 76.19 117 SER A C 1
ATOM 955 O O . SER A 1 117 ? 2.420 0.177 -21.625 1.00 76.19 117 SER A O 1
ATOM 957 N N . LEU A 1 118 ? 3.396 0.500 -19.627 1.00 83.88 118 LEU A N 1
ATOM 958 C CA . LEU A 1 118 ? 3.488 -0.916 -19.311 1.00 83.88 118 LEU A CA 1
ATOM 959 C C . LEU A 1 118 ? 2.085 -1.480 -19.080 1.00 83.88 118 LEU A C 1
ATOM 961 O O . LEU A 1 118 ? 1.307 -0.910 -18.324 1.00 83.88 118 LEU A O 1
ATOM 965 N N . GLU A 1 119 ? 1.758 -2.607 -19.703 1.00 82.69 119 GLU A N 1
ATOM 966 C CA . GLU A 1 119 ? 0.532 -3.336 -19.373 1.00 82.69 119 GLU A CA 1
ATOM 967 C C . GLU A 1 119 ? 0.672 -4.016 -18.004 1.00 82.69 119 GLU A C 1
ATOM 969 O O . GLU A 1 119 ? 1.776 -4.300 -17.544 1.00 82.69 119 GLU A O 1
ATOM 974 N N . VAL A 1 120 ? -0.428 -4.283 -17.317 1.00 82.94 120 VAL A N 1
ATOM 975 C CA . VAL A 1 120 ? -0.405 -5.157 -16.139 1.00 82.94 120 VAL A CA 1
ATOM 976 C C . VAL A 1 120 ? -0.041 -6.576 -16.581 1.00 82.94 120 VAL A C 1
ATOM 978 O O . VAL A 1 120 ? -0.482 -7.023 -17.639 1.00 82.94 120 VAL A O 1
ATOM 981 N N . ALA A 1 121 ? 0.768 -7.280 -15.787 1.00 70.69 121 ALA A N 1
ATOM 982 C CA . ALA A 1 121 ? 1.115 -8.673 -16.054 1.00 70.69 121 ALA A CA 1
ATOM 983 C C . ALA A 1 121 ? -0.157 -9.526 -16.243 1.00 70.69 121 ALA A C 1
ATOM 985 O O . ALA A 1 121 ? -1.064 -9.501 -15.411 1.00 70.69 121 ALA A O 1
ATOM 986 N N . THR A 1 122 ? -0.238 -10.249 -17.365 1.00 61.84 122 THR A N 1
ATOM 987 C CA . THR A 1 122 ? -1.449 -10.974 -17.793 1.00 61.84 122 THR A CA 1
ATOM 988 C C . THR A 1 122 ? -1.715 -12.233 -16.980 1.00 61.84 122 THR A C 1
ATOM 990 O O . THR A 1 122 ? -2.872 -12.614 -16.813 1.00 61.84 122 THR A O 1
ATOM 993 N N . ASN A 1 123 ? -0.661 -12.865 -16.465 1.00 56.03 123 ASN A N 1
ATOM 994 C CA . ASN A 1 123 ? -0.775 -14.043 -15.615 1.00 56.03 123 ASN A CA 1
ATOM 995 C C . ASN A 1 123 ? -1.081 -13.593 -14.180 1.00 56.03 123 ASN A C 1
ATOM 997 O O . ASN A 1 123 ? -0.567 -12.569 -13.716 1.00 56.03 123 ASN A O 1
ATOM 1001 N N . ARG A 1 124 ? -1.939 -14.333 -13.468 1.00 50.38 124 ARG A N 1
ATOM 1002 C CA . ARG A 1 124 ? -2.035 -14.188 -12.009 1.00 50.38 124 ARG A CA 1
ATOM 1003 C C . ARG A 1 124 ? -0.672 -14.498 -11.403 1.00 50.38 124 ARG A C 1
ATOM 1005 O O . ARG A 1 124 ? 0.048 -15.332 -11.945 1.00 50.38 124 ARG A O 1
ATOM 1012 N N . ILE A 1 125 ? -0.346 -13.831 -10.295 1.00 52.09 125 ILE A N 1
ATOM 1013 C CA . ILE A 1 125 ? 0.873 -14.136 -9.536 1.00 52.09 125 ILE A CA 1
ATOM 1014 C C . ILE A 1 125 ? 0.877 -15.633 -9.169 1.00 52.09 125 ILE A C 1
ATOM 1016 O O . ILE A 1 125 ? 1.914 -16.273 -9.272 1.00 52.09 125 ILE A O 1
ATOM 1020 N N . ILE A 1 126 ? -0.297 -16.209 -8.855 1.00 48.19 126 ILE A N 1
ATOM 1021 C CA . ILE A 1 126 ? -0.487 -17.634 -8.530 1.00 48.19 126 ILE A CA 1
ATOM 1022 C C . ILE A 1 126 ? -1.777 -18.159 -9.198 1.00 48.19 126 ILE A C 1
ATOM 1024 O O . ILE A 1 126 ? -2.802 -17.464 -9.155 1.00 48.19 126 ILE A O 1
ATOM 1028 N N . PRO A 1 127 ? -1.772 -19.355 -9.825 1.00 44.44 127 PRO A N 1
ATOM 1029 C CA . PRO A 1 127 ? -2.998 -20.040 -10.249 1.00 44.44 127 PRO A CA 1
ATOM 1030 C C . PRO A 1 127 ? -3.931 -20.275 -9.054 1.00 44.44 127 PRO A C 1
ATOM 1032 O O . PRO A 1 127 ? -3.462 -20.443 -7.927 1.00 44.44 127 PRO A O 1
ATOM 1035 N N . ARG A 1 128 ? -5.255 -20.314 -9.256 1.00 44.56 128 ARG A N 1
ATOM 1036 C CA . ARG A 1 128 ? -6.155 -20.710 -8.150 1.00 44.56 128 ARG A CA 1
ATOM 1037 C C . ARG A 1 128 ? -5.800 -22.127 -7.686 1.00 44.56 128 ARG A C 1
ATOM 1039 O O . ARG A 1 128 ? -5.337 -22.938 -8.483 1.00 44.56 128 ARG A O 1
ATOM 1046 N N . HIS A 1 129 ? -6.063 -22.444 -6.418 1.00 42.53 129 HIS A N 1
ATOM 1047 C CA . HIS A 1 129 ? -5.821 -23.782 -5.858 1.00 42.53 129 HIS A CA 1
ATOM 1048 C C . HIS A 1 129 ? -6.493 -24.903 -6.689 1.00 42.53 129 HIS A C 1
ATOM 1050 O O . HIS A 1 129 ? -5.997 -26.027 -6.733 1.00 42.53 129 HIS A O 1
ATOM 1056 N N . ASP A 1 130 ? -7.565 -24.556 -7.408 1.00 40.34 130 ASP A N 1
ATOM 1057 C CA . ASP A 1 130 ? -8.335 -25.427 -8.303 1.00 40.34 130 ASP A CA 1
ATOM 1058 C C . ASP A 1 130 ? -7.682 -25.589 -9.697 1.00 40.34 130 ASP A C 1
ATOM 1060 O O . ASP A 1 130 ? -7.882 -26.596 -10.367 1.00 40.34 130 ASP A O 1
ATOM 1064 N N . GLU A 1 131 ? -6.863 -24.624 -10.134 1.00 41.50 131 GLU A N 1
ATOM 1065 C CA . GLU A 1 131 ? -6.130 -24.640 -11.414 1.00 41.50 131 GLU A CA 1
ATOM 1066 C C . GLU A 1 131 ? -4.767 -25.343 -11.291 1.00 41.50 131 GLU A C 1
ATOM 1068 O O . GLU A 1 131 ? -4.228 -25.842 -12.278 1.00 41.50 131 GLU A O 1
ATOM 1073 N N . ALA A 1 132 ? -4.208 -25.436 -10.080 1.00 40.22 132 ALA A N 1
ATOM 1074 C CA . ALA A 1 132 ? -2.941 -26.126 -9.829 1.00 40.22 132 ALA A CA 1
ATOM 1075 C C . ALA A 1 132 ? -3.016 -27.646 -10.093 1.00 40.22 132 ALA A C 1
ATOM 1077 O O . ALA A 1 132 ? -1.992 -28.264 -10.384 1.00 40.22 132 ALA A O 1
ATOM 1078 N N . GLN A 1 133 ? -4.213 -28.246 -10.034 1.00 40.16 133 GLN A N 1
ATOM 1079 C CA . GLN A 1 133 ? -4.419 -29.669 -10.337 1.00 40.16 133 GLN A CA 1
ATOM 1080 C C . GLN A 1 133 ? -4.556 -29.960 -11.844 1.00 40.16 133 GLN A C 1
ATOM 1082 O O . GLN A 1 133 ? -4.241 -31.068 -12.276 1.00 40.16 133 GLN A O 1
ATOM 1087 N N . ASP A 1 134 ? -4.948 -28.976 -12.660 1.00 38.09 134 ASP A N 1
ATOM 1088 C CA . ASP A 1 134 ? -5.223 -29.173 -14.095 1.00 38.09 134 ASP A CA 1
ATOM 1089 C C . ASP A 1 134 ? -3.965 -29.003 -14.979 1.00 38.09 134 ASP A C 1
ATOM 1091 O O . ASP A 1 134 ? -3.863 -29.531 -16.091 1.00 38.09 134 ASP A O 1
ATOM 1095 N N . PHE A 1 135 ? -2.929 -28.337 -14.454 1.00 36.50 135 PHE A N 1
ATOM 1096 C CA . PHE A 1 135 ? -1.662 -28.106 -15.163 1.00 36.50 135 PHE A CA 1
ATOM 1097 C C . PHE A 1 135 ? -0.856 -29.388 -15.451 1.00 36.50 135 PHE A C 1
ATOM 1099 O O . PHE A 1 135 ? -0.107 -29.437 -16.428 1.00 36.50 135 PHE A O 1
ATOM 1106 N N . GLN A 1 136 ? -1.025 -30.455 -14.659 1.00 33.75 136 GLN A N 1
ATOM 1107 C CA . GLN A 1 136 ? -0.358 -31.744 -14.910 1.00 33.75 136 GLN A CA 1
ATOM 1108 C C . GLN A 1 136 ? -1.021 -32.568 -16.029 1.00 33.75 136 GLN A C 1
ATOM 1110 O O . GLN A 1 136 ? -0.363 -33.434 -16.613 1.00 33.75 136 GLN A O 1
ATOM 1115 N N . GLY A 1 137 ? -2.284 -32.287 -16.372 1.00 29.72 137 GLY A N 1
ATOM 1116 C CA . GLY A 1 137 ? -2.995 -32.942 -17.476 1.00 29.72 137 GLY A CA 1
ATOM 1117 C C . GLY A 1 137 ? -2.681 -32.335 -18.847 1.00 29.72 137 GLY A C 1
ATOM 1118 O O . GLY A 1 137 ? -2.530 -33.064 -19.829 1.00 29.72 137 GLY A O 1
ATOM 1119 N N . ALA A 1 138 ? -2.515 -31.011 -18.916 1.00 34.06 138 ALA A N 1
ATOM 1120 C CA . ALA A 1 138 ? -2.354 -30.282 -20.179 1.00 34.06 138 ALA A CA 1
ATOM 1121 C C . ALA A 1 138 ? -0.967 -30.437 -20.838 1.00 34.06 138 ALA A C 1
ATOM 1123 O O . ALA A 1 138 ? -0.848 -30.313 -22.057 1.00 34.06 138 ALA A O 1
ATOM 1124 N N . LEU A 1 139 ? 0.080 -30.770 -20.072 1.00 36.16 139 LEU A N 1
ATOM 1125 C CA . LEU A 1 139 ? 1.440 -30.960 -20.602 1.00 36.16 139 LEU A CA 1
ATOM 1126 C C . LEU A 1 139 ? 1.661 -32.319 -21.288 1.00 36.16 139 LEU A C 1
ATOM 1128 O O . LEU A 1 139 ? 2.645 -32.482 -22.004 1.00 36.16 139 LEU A O 1
ATOM 1132 N N . LYS A 1 140 ? 0.759 -33.295 -21.113 1.00 33.16 140 LYS A N 1
ATOM 1133 C CA . LYS A 1 140 ? 0.905 -34.628 -21.729 1.00 33.16 140 LYS A CA 1
ATOM 1134 C C . LYS A 1 140 ? 0.315 -34.745 -23.137 1.00 33.16 140 LYS A C 1
ATOM 1136 O O . LYS A 1 140 ? 0.662 -35.688 -23.837 1.00 33.16 140 LYS A O 1
ATOM 1141 N N . ASN A 1 141 ? -0.517 -33.794 -23.572 1.00 33.22 141 ASN A N 1
ATOM 1142 C CA . ASN A 1 141 ? -1.335 -33.947 -24.783 1.00 33.22 141 ASN A CA 1
ATOM 1143 C C . ASN A 1 141 ? -1.222 -32.787 -25.790 1.00 33.22 141 ASN A C 1
ATOM 1145 O O . ASN A 1 141 ? -2.197 -32.508 -26.485 1.00 33.22 141 ASN A O 1
ATOM 1149 N N . ASN A 1 142 ? -0.070 -32.116 -25.913 1.00 28.62 142 ASN A N 1
ATOM 1150 C CA . ASN A 1 142 ? 0.114 -31.121 -26.977 1.00 28.62 142 ASN A CA 1
ATOM 1151 C C . ASN A 1 142 ? 1.023 -31.657 -28.104 1.00 28.62 142 ASN A C 1
ATOM 1153 O O . ASN A 1 142 ? 2.245 -31.677 -27.941 1.00 28.62 142 ASN A O 1
ATOM 1157 N N . PRO A 1 143 ? 0.469 -32.097 -29.251 1.00 33.69 143 PRO A N 1
ATOM 1158 C CA . PRO A 1 143 ? 1.246 -32.521 -30.406 1.00 33.69 143 PRO A CA 1
ATOM 1159 C C . PRO A 1 143 ? 1.633 -31.292 -31.236 1.00 33.69 143 PRO A C 1
ATOM 1161 O O . PRO A 1 143 ? 1.070 -31.038 -32.294 1.00 33.69 143 PRO A O 1
ATOM 1164 N N . LEU A 1 144 ? 2.585 -30.503 -30.740 1.00 30.95 144 LEU A N 1
ATOM 1165 C CA . LEU A 1 144 ? 3.270 -29.462 -31.516 1.00 30.95 144 LEU A CA 1
ATOM 1166 C C . LEU A 1 144 ? 4.772 -29.478 -31.199 1.00 30.95 144 LEU A C 1
ATOM 1168 O O . LEU A 1 144 ? 5.389 -28.459 -30.917 1.00 30.95 144 LEU A O 1
ATOM 1172 N N . PHE A 1 145 ? 5.356 -30.671 -31.255 1.00 31.33 145 PHE A N 1
ATOM 1173 C CA . PHE A 1 145 ? 6.764 -30.855 -31.580 1.00 31.33 145 PHE A CA 1
ATOM 1174 C C . PHE A 1 145 ? 6.797 -31.612 -32.904 1.00 31.33 145 PHE A C 1
ATOM 1176 O O . PHE A 1 145 ? 6.806 -32.839 -32.916 1.00 31.33 145 PHE A O 1
ATOM 1183 N N . ASP A 1 146 ? 6.759 -30.883 -34.017 1.00 27.58 146 ASP A N 1
ATOM 1184 C CA . ASP A 1 146 ? 7.228 -31.437 -35.281 1.00 27.58 146 ASP A CA 1
ATOM 1185 C C . ASP A 1 146 ? 8.231 -30.475 -35.912 1.00 27.58 146 ASP A C 1
ATOM 1187 O O . ASP A 1 146 ? 7.950 -29.318 -36.234 1.00 27.58 146 ASP A O 1
ATOM 1191 N N . THR A 1 147 ? 9.452 -30.979 -35.992 1.00 37.59 147 THR A N 1
ATOM 1192 C CA . THR A 1 147 ? 10.622 -30.373 -36.598 1.00 37.59 147 THR A CA 1
ATOM 1193 C C . THR A 1 147 ? 10.565 -30.598 -38.103 1.00 37.59 147 THR A C 1
ATOM 1195 O O . THR A 1 147 ? 10.835 -31.706 -38.558 1.00 37.59 147 THR A O 1
ATOM 1198 N N . SER A 1 148 ? 10.315 -29.563 -38.909 1.00 27.39 148 SER A N 1
ATOM 1199 C CA . SER A 1 148 ? 10.743 -29.609 -40.311 1.00 27.39 148 SER A CA 1
ATOM 1200 C C . SER A 1 148 ? 11.008 -28.234 -40.929 1.00 27.39 148 SER A C 1
ATOM 1202 O O . SER A 1 148 ? 10.488 -27.193 -40.542 1.00 27.39 148 SER A O 1
ATOM 1204 N N . THR A 1 149 ? 11.944 -28.281 -41.863 1.00 31.16 149 THR A N 1
ATOM 1205 C CA . THR A 1 149 ? 12.771 -27.241 -42.470 1.00 31.16 149 THR A CA 1
ATOM 1206 C C . THR A 1 149 ? 12.126 -26.464 -43.632 1.00 31.16 149 THR A C 1
ATOM 1208 O O . THR A 1 149 ? 11.493 -27.082 -44.482 1.00 31.16 149 THR A O 1
ATOM 1211 N N . ASN A 1 150 ? 12.544 -25.189 -43.774 1.00 30.58 150 ASN A N 1
ATOM 1212 C CA . ASN A 1 150 ? 12.718 -24.385 -45.015 1.00 30.58 150 ASN A CA 1
ATOM 1213 C C . ASN A 1 150 ? 11.478 -23.845 -45.783 1.00 30.58 150 ASN A C 1
ATOM 1215 O O . ASN A 1 150 ? 10.403 -24.422 -45.686 1.00 30.58 150 ASN A O 1
ATOM 1219 N N . PRO A 1 151 ? 11.621 -22.836 -46.690 1.00 39.09 151 PRO A N 1
ATOM 1220 C CA . PRO A 1 151 ? 12.660 -21.801 -46.840 1.00 39.09 151 PRO A CA 1
ATOM 1221 C C . PRO A 1 151 ? 12.114 -20.357 -47.045 1.00 39.09 151 PRO A C 1
ATOM 1223 O O . PRO A 1 151 ? 10.924 -20.097 -47.207 1.00 39.09 151 PRO A O 1
ATOM 1226 N N . VAL A 1 152 ? 13.064 -19.417 -47.090 1.00 37.69 152 VAL A N 1
ATOM 1227 C CA . VAL A 1 152 ? 12.987 -18.014 -47.540 1.00 37.69 152 VAL A CA 1
ATOM 1228 C C . VAL A 1 152 ? 12.025 -17.782 -48.716 1.00 37.69 152 VAL A C 1
ATOM 1230 O O . VAL A 1 152 ? 12.150 -18.414 -49.765 1.00 37.69 152 VAL A O 1
ATOM 1233 N N . ARG A 1 153 ? 11.146 -16.775 -48.596 1.00 29.11 153 ARG A N 1
ATOM 1234 C CA . ARG A 1 153 ? 10.436 -16.190 -49.742 1.00 29.11 153 ARG A CA 1
ATOM 1235 C C . ARG A 1 153 ? 10.358 -14.667 -49.632 1.00 29.11 153 ARG A C 1
ATOM 1237 O O . ARG A 1 153 ? 9.619 -14.109 -48.828 1.00 29.11 153 ARG A O 1
ATOM 1244 N N . THR A 1 154 ? 11.149 -14.008 -50.468 1.00 36.75 154 THR A N 1
ATOM 1245 C CA . THR A 1 154 ? 11.114 -12.574 -50.760 1.00 36.75 154 THR A CA 1
ATOM 1246 C C . THR A 1 154 ? 9.807 -12.219 -51.475 1.00 36.75 154 THR A C 1
ATOM 1248 O O . THR A 1 154 ? 9.433 -12.900 -52.430 1.00 36.75 154 THR A O 1
ATOM 1251 N N . ALA A 1 155 ? 9.143 -11.129 -51.083 1.00 29.42 155 ALA A N 1
ATOM 1252 C CA . ALA A 1 155 ? 8.131 -10.475 -51.913 1.00 29.42 155 ALA A CA 1
ATOM 1253 C C . ALA A 1 155 ? 8.114 -8.959 -51.662 1.00 29.42 155 ALA A C 1
ATOM 1255 O O . ALA A 1 155 ? 7.630 -8.465 -50.647 1.00 29.42 155 ALA A O 1
ATOM 1256 N N . THR A 1 156 ? 8.661 -8.225 -52.624 1.00 33.53 156 THR A N 1
ATOM 1257 C CA . THR A 1 156 ? 8.514 -6.783 -52.821 1.00 33.53 156 THR A CA 1
ATOM 1258 C C . THR A 1 156 ? 7.220 -6.482 -53.581 1.00 33.53 156 THR A C 1
ATOM 1260 O O . THR A 1 156 ? 7.062 -6.946 -54.705 1.00 33.53 156 THR A O 1
ATOM 1263 N N . ARG A 1 157 ? 6.339 -5.648 -53.011 1.00 32.78 157 ARG A N 1
ATOM 1264 C CA . ARG A 1 157 ? 5.686 -4.463 -53.627 1.00 32.78 157 ARG A CA 1
ATOM 1265 C C . ARG A 1 157 ? 4.472 -4.038 -52.799 1.00 32.78 157 ARG A C 1
ATOM 1267 O O . ARG A 1 157 ? 3.610 -4.848 -52.485 1.00 32.78 157 ARG A O 1
ATOM 1274 N N . GLY A 1 158 ? 4.429 -2.750 -52.466 1.00 33.88 158 GLY A N 1
ATOM 1275 C CA . GLY A 1 158 ? 3.343 -2.135 -51.715 1.00 33.88 158 GLY A CA 1
ATOM 1276 C C . GLY A 1 158 ? 2.185 -1.662 -52.583 1.00 33.88 158 GLY A C 1
ATOM 1277 O O . GLY A 1 158 ? 2.354 -1.472 -53.781 1.00 33.88 158 GLY A O 1
ATOM 1278 N N . VAL A 1 159 ? 1.056 -1.395 -51.928 1.00 30.30 159 VAL A N 1
ATOM 1279 C CA . VAL A 1 159 ? 0.169 -0.259 -52.194 1.00 30.30 159 VAL A CA 1
ATOM 1280 C C . VAL A 1 159 ? -0.446 0.146 -50.854 1.00 30.30 159 VAL A C 1
ATOM 1282 O O . VAL A 1 159 ? -0.879 -0.673 -50.049 1.00 30.30 159 VAL A O 1
ATOM 1285 N N . THR A 1 160 ? -0.408 1.449 -50.640 1.00 38.22 160 THR A N 1
ATOM 1286 C CA . THR A 1 160 ? -1.013 2.263 -49.595 1.00 38.22 160 THR A CA 1
ATOM 1287 C C . THR A 1 160 ? -2.470 1.911 -49.292 1.00 38.22 160 THR A C 1
ATOM 1289 O O . THR A 1 160 ? -3.330 2.033 -50.160 1.00 38.22 160 THR A O 1
ATOM 1292 N N . ASN A 1 161 ? -2.763 1.604 -48.029 1.00 31.20 161 ASN A N 1
ATOM 1293 C CA . ASN A 1 161 ? -3.976 2.093 -47.382 1.00 31.20 161 ASN A CA 1
ATOM 1294 C C . ASN A 1 161 ? -3.754 2.157 -45.870 1.00 31.20 161 ASN A C 1
ATOM 1296 O O . ASN A 1 161 ? -3.580 1.151 -45.187 1.00 31.20 161 ASN A O 1
ATOM 1300 N N . THR A 1 162 ? -3.722 3.385 -45.369 1.00 39.75 162 THR A N 1
ATOM 1301 C CA . THR A 1 162 ? -3.724 3.741 -43.955 1.00 39.75 162 THR A CA 1
ATOM 1302 C C . THR A 1 162 ? -5.006 3.247 -43.294 1.00 39.75 162 THR A C 1
ATOM 1304 O O . THR A 1 162 ? -5.995 3.969 -43.211 1.00 39.75 162 THR A O 1
ATOM 1307 N N . PHE A 1 163 ? -4.968 2.031 -42.767 1.00 32.88 163 PHE A N 1
ATOM 1308 C CA . PHE A 1 163 ? -5.717 1.688 -41.570 1.00 32.88 163 PHE A CA 1
ATOM 1309 C C . PHE A 1 163 ? -4.680 1.508 -40.475 1.00 32.88 163 PHE A C 1
ATOM 1311 O O . PHE A 1 163 ? -4.116 0.431 -40.320 1.00 32.88 163 PHE A O 1
ATOM 1318 N N . THR A 1 164 ? -4.380 2.579 -39.737 1.00 28.27 164 THR A N 1
ATOM 1319 C CA . THR A 1 164 ? -3.794 2.406 -38.409 1.00 28.27 164 THR A CA 1
ATOM 1320 C C . THR A 1 164 ? -4.775 1.525 -37.641 1.00 28.27 164 THR A C 1
ATOM 1322 O O . THR A 1 164 ? -5.921 1.943 -37.439 1.00 28.27 164 THR A O 1
ATOM 1325 N N . PRO A 1 165 ? -4.407 0.293 -37.249 1.00 33.38 165 PRO A N 1
ATOM 1326 C CA . PRO A 1 165 ? -5.268 -0.482 -36.381 1.00 33.38 165 PRO A CA 1
ATOM 1327 C C . PRO A 1 165 ? -5.415 0.365 -35.120 1.00 33.38 165 PRO A C 1
ATOM 1329 O O . PRO A 1 165 ? -4.420 0.662 -34.456 1.00 33.38 165 PRO A O 1
ATOM 1332 N N . ARG A 1 166 ? -6.630 0.836 -34.814 1.00 35.97 166 ARG A N 1
ATOM 1333 C CA . ARG A 1 166 ? -6.908 1.379 -33.483 1.00 35.97 166 ARG A CA 1
ATOM 1334 C C . ARG A 1 166 ? -6.673 0.217 -32.531 1.00 35.97 166 ARG A C 1
ATOM 1336 O O . ARG A 1 166 ? -7.548 -0.633 -32.390 1.00 35.97 166 ARG A O 1
ATOM 1343 N N . LEU A 1 167 ? -5.481 0.159 -31.936 1.00 38.97 167 LEU A N 1
ATOM 1344 C CA . LEU A 1 167 ? -5.194 -0.733 -30.823 1.00 38.97 167 LEU A CA 1
ATOM 1345 C C . LEU A 1 167 ? -6.358 -0.570 -29.833 1.00 38.97 167 LEU A C 1
ATOM 1347 O O . LEU A 1 167 ? -6.715 0.577 -29.525 1.00 38.97 167 LEU A O 1
ATOM 1351 N N . PRO A 1 168 ? -7.027 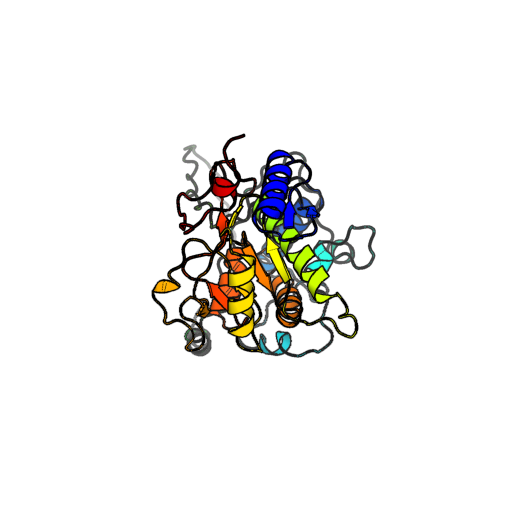-1.657 -29.410 1.00 43.94 168 PRO A N 1
ATOM 1352 C CA . PRO A 1 168 ? -8.129 -1.546 -28.468 1.00 43.94 168 PRO A CA 1
ATOM 1353 C C . PRO A 1 168 ? -7.645 -0.743 -27.259 1.00 43.94 168 PRO A C 1
ATOM 1355 O O . PRO A 1 168 ? -6.557 -0.997 -26.746 1.00 43.94 168 PRO A O 1
ATOM 1358 N N . LYS A 1 169 ? -8.419 0.271 -26.842 1.00 62.91 169 LYS A N 1
ATOM 1359 C CA . LYS A 1 169 ? -8.105 1.071 -25.652 1.00 62.91 169 LYS A CA 1
ATOM 1360 C C . LYS A 1 169 ? -8.019 0.114 -24.466 1.00 62.91 169 LYS A C 1
ATOM 1362 O O . LYS A 1 169 ? -9.049 -0.310 -23.947 1.00 62.91 169 LYS A O 1
ATOM 1367 N N . VAL A 1 170 ? -6.801 -0.249 -24.072 1.00 66.19 170 VAL A N 1
ATOM 1368 C CA . VAL A 1 170 ? -6.557 -1.065 -22.886 1.00 66.19 170 VAL A CA 1
ATOM 1369 C C . VAL A 1 170 ? -7.160 -0.306 -21.704 1.00 66.19 170 VAL A C 1
ATOM 1371 O O . VAL A 1 170 ? -6.878 0.887 -21.543 1.00 66.19 170 VAL A O 1
ATOM 1374 N N . PRO A 1 171 ? -8.051 -0.929 -20.916 1.00 71.69 171 PRO A N 1
ATOM 1375 C CA . PRO A 1 171 ? -8.661 -0.235 -19.799 1.00 71.69 171 PRO A CA 1
ATOM 1376 C C . PRO A 1 171 ? -7.581 0.172 -18.798 1.00 71.69 171 PRO A C 1
ATOM 1378 O O . PRO A 1 171 ? -6.602 -0.544 -18.607 1.00 71.69 171 PRO A O 1
ATOM 1381 N N . TYR A 1 172 ? -7.760 1.318 -18.143 1.00 71.31 172 TYR A N 1
ATOM 1382 C CA . TYR A 1 172 ? -6.695 1.944 -17.354 1.00 71.31 172 TYR A CA 1
ATOM 1383 C C . TYR A 1 172 ? -6.155 1.041 -16.229 1.00 71.31 172 TYR A C 1
ATOM 1385 O O . TYR A 1 172 ? -4.974 1.100 -15.913 1.00 71.31 172 TYR A O 1
ATOM 1393 N N . TRP A 1 173 ? -6.989 0.169 -15.649 1.00 74.62 173 TRP A N 1
ATOM 1394 C CA . TRP A 1 173 ? -6.581 -0.779 -14.602 1.00 74.62 173 TRP A CA 1
ATOM 1395 C C . TRP A 1 173 ? -5.701 -1.923 -15.123 1.00 74.62 173 TRP A C 1
ATOM 1397 O O . TRP A 1 173 ? -5.178 -2.705 -14.338 1.00 74.62 173 TRP A O 1
ATOM 1407 N N . ARG A 1 174 ? -5.543 -2.041 -16.445 1.00 79.44 174 ARG A N 1
ATOM 1408 C CA . ARG A 1 174 ? -4.577 -2.924 -17.107 1.00 79.44 174 ARG A CA 1
ATOM 1409 C C . ARG A 1 174 ? -3.316 -2.182 -17.541 1.00 79.44 174 ARG A C 1
ATOM 1411 O O . ARG A 1 174 ? -2.533 -2.732 -18.306 1.00 79.44 174 ARG A O 1
ATOM 1418 N N . ILE A 1 175 ? -3.107 -0.961 -17.055 1.00 84.25 175 ILE A N 1
ATOM 1419 C CA . ILE A 1 175 ? -1.920 -0.161 -17.332 1.00 84.25 175 ILE A CA 1
ATOM 1420 C C . ILE A 1 175 ? -1.186 0.101 -16.017 1.00 84.25 175 ILE A C 1
ATOM 1422 O O . ILE A 1 175 ? -1.725 0.705 -15.092 1.00 84.25 175 ILE A O 1
ATOM 1426 N N . LEU A 1 176 ? 0.070 -0.326 -15.950 1.00 89.31 176 LEU A N 1
ATOM 1427 C CA . LEU A 1 176 ? 1.007 0.047 -14.904 1.00 89.31 176 LEU A CA 1
ATOM 1428 C C . LEU A 1 176 ? 1.607 1.418 -15.240 1.00 89.31 176 LEU A C 1
ATOM 1430 O O . LEU A 1 176 ? 2.528 1.551 -16.051 1.00 89.31 176 LEU A O 1
ATOM 1434 N N . THR A 1 177 ? 1.037 2.459 -14.640 1.00 91.00 177 THR A N 1
ATOM 1435 C CA . THR A 1 177 ? 1.473 3.845 -14.835 1.00 91.00 177 THR A CA 1
ATOM 1436 C C . THR A 1 177 ? 2.671 4.189 -13.947 1.00 91.00 177 THR A C 1
ATOM 1438 O O . THR A 1 177 ? 2.918 3.542 -12.930 1.00 91.00 177 THR A O 1
ATOM 1441 N N . ARG A 1 178 ? 3.375 5.280 -14.280 1.00 93.19 178 ARG A N 1
ATOM 1442 C CA . ARG A 1 178 ? 4.418 5.865 -13.415 1.00 93.19 178 ARG A CA 1
ATOM 1443 C C . AR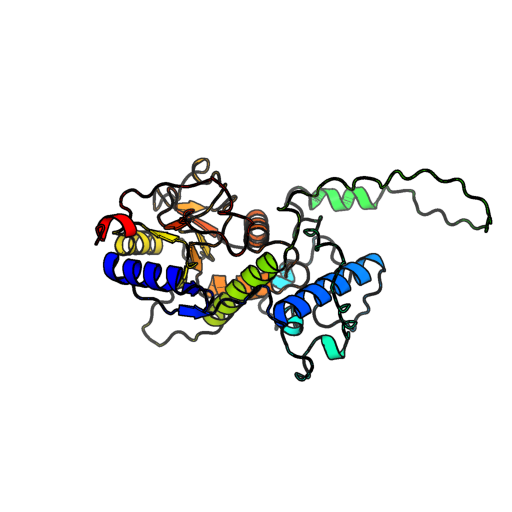G A 1 178 ? 3.911 6.128 -11.998 1.00 93.19 178 ARG A C 1
ATOM 1445 O O . ARG A 1 178 ? 4.609 5.858 -11.030 1.00 93.19 178 ARG A O 1
ATOM 1452 N N . ALA A 1 179 ? 2.690 6.646 -11.882 1.00 92.62 179 ALA A N 1
ATOM 1453 C CA . ALA A 1 179 ? 2.093 6.941 -10.591 1.00 92.62 179 ALA A CA 1
ATOM 1454 C C . ALA A 1 179 ? 1.761 5.665 -9.800 1.00 92.62 179 ALA A C 1
ATOM 1456 O O . ALA A 1 179 ? 2.008 5.627 -8.602 1.00 92.62 179 ALA A O 1
ATOM 1457 N N . ALA A 1 180 ? 1.305 4.59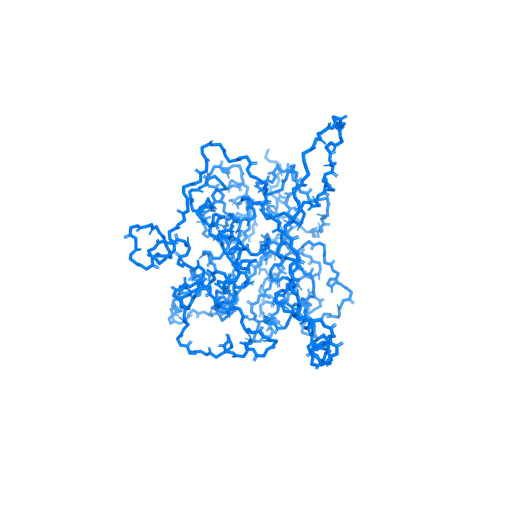2 -10.458 1.00 93.38 180 ALA A N 1
ATOM 1458 C CA . ALA A 1 180 ? 1.104 3.296 -9.804 1.00 93.38 180 ALA A CA 1
ATOM 1459 C C . ALA A 1 180 ? 2.423 2.698 -9.279 1.00 93.38 180 ALA A C 1
ATOM 1461 O O . ALA A 1 180 ? 2.453 2.183 -8.165 1.00 93.38 180 ALA A O 1
ATOM 1462 N N . VAL A 1 181 ? 3.518 2.817 -10.041 1.00 95.25 181 VAL A N 1
ATOM 1463 C CA . VAL A 1 181 ? 4.867 2.414 -9.593 1.00 95.25 181 VAL A CA 1
ATOM 1464 C C . VAL A 1 181 ? 5.329 3.258 -8.402 1.00 95.25 181 VAL A C 1
ATOM 1466 O O . VAL A 1 181 ? 5.852 2.718 -7.433 1.00 95.25 181 VAL A O 1
ATOM 1469 N N . ALA A 1 182 ? 5.101 4.571 -8.441 1.00 96.81 182 ALA A N 1
ATOM 1470 C CA . ALA A 1 182 ? 5.462 5.472 -7.351 1.00 96.81 182 ALA A CA 1
ATOM 1471 C C . ALA A 1 182 ? 4.653 5.203 -6.069 1.00 96.81 182 ALA A C 1
ATOM 1473 O O . ALA A 1 182 ? 5.218 5.196 -4.976 1.00 96.81 182 ALA A O 1
ATOM 1474 N N . CYS A 1 183 ? 3.353 4.921 -6.201 1.00 96.69 183 CYS A N 1
ATOM 1475 C CA . CYS A 1 183 ? 2.497 4.465 -5.106 1.00 96.69 183 CYS A CA 1
ATOM 1476 C C . CYS A 1 183 ? 3.041 3.161 -4.512 1.00 96.69 183 CYS A C 1
ATOM 1478 O O . CYS A 1 183 ? 3.337 3.126 -3.321 1.00 96.69 183 CYS A O 1
ATOM 1480 N N . TRP A 1 184 ? 3.292 2.141 -5.343 1.00 97.00 184 TRP A N 1
ATOM 1481 C CA . TRP A 1 184 ? 3.895 0.883 -4.895 1.00 97.00 184 TRP A CA 1
ATOM 1482 C C . TRP A 1 184 ? 5.168 1.125 -4.082 1.00 97.00 184 TRP A C 1
ATOM 1484 O O . TRP A 1 184 ? 5.227 0.715 -2.928 1.00 97.00 184 TRP A O 1
ATOM 1494 N N . HIS A 1 185 ? 6.135 1.853 -4.650 1.00 97.81 185 HIS A N 1
ATOM 1495 C CA . HIS A 1 185 ? 7.418 2.143 -4.007 1.00 97.81 185 HIS A CA 1
ATOM 1496 C C . HIS A 1 185 ? 7.254 2.888 -2.671 1.00 97.81 185 HIS A C 1
ATOM 1498 O O . HIS A 1 185 ? 7.934 2.575 -1.694 1.00 97.81 185 HIS A O 1
ATOM 1504 N N . SER A 1 186 ? 6.326 3.849 -2.597 1.00 98.06 186 SER A N 1
ATOM 1505 C CA . SER A 1 186 ? 6.058 4.616 -1.370 1.00 98.06 186 SER A CA 1
ATOM 1506 C C . SER A 1 186 ? 5.559 3.715 -0.239 1.00 98.06 186 SER A C 1
ATOM 1508 O O . SER A 1 186 ? 6.069 3.770 0.880 1.00 98.06 186 SER A O 1
ATOM 1510 N N . HIS A 1 187 ? 4.596 2.842 -0.535 1.00 98.31 187 HIS A N 1
ATOM 1511 C CA . HIS A 1 187 ? 4.044 1.916 0.449 1.00 98.31 187 HIS A CA 1
ATOM 1512 C C . HIS A 1 187 ? 5.044 0.825 0.837 1.00 98.31 187 HIS A C 1
ATOM 1514 O O . HIS A 1 187 ? 5.213 0.556 2.026 1.00 98.31 187 HIS A O 1
ATOM 1520 N N . THR A 1 188 ? 5.743 0.210 -0.122 1.00 96.94 188 THR A N 1
ATOM 1521 C CA . THR A 1 188 ? 6.734 -0.830 0.193 1.00 96.94 188 THR A CA 1
ATOM 1522 C C . THR A 1 188 ? 7.904 -0.284 0.999 1.00 96.94 188 THR A C 1
ATOM 1524 O O . THR A 1 188 ? 8.405 -1.000 1.861 1.00 96.94 188 THR A O 1
ATOM 1527 N N . SER A 1 189 ? 8.299 0.976 0.796 1.00 95.81 189 SER A N 1
ATOM 1528 C CA . SER A 1 189 ? 9.325 1.638 1.615 1.00 95.81 189 SER A CA 1
ATOM 1529 C C . SER A 1 189 ? 8.914 1.723 3.089 1.00 95.81 189 SER A C 1
ATOM 1531 O O . SER A 1 189 ? 9.679 1.315 3.958 1.00 95.81 189 SER A O 1
ATOM 1533 N N . VAL A 1 190 ? 7.678 2.145 3.377 1.00 96.88 190 VAL A N 1
ATOM 1534 C CA . VAL A 1 190 ? 7.155 2.197 4.757 1.00 96.88 190 VAL A CA 1
ATOM 1535 C C . VAL A 1 190 ? 6.989 0.800 5.355 1.00 96.88 190 VAL A C 1
ATOM 1537 O O . VAL A 1 190 ? 7.353 0.568 6.504 1.00 96.88 190 VAL A O 1
ATOM 1540 N N . ILE A 1 191 ? 6.479 -0.165 4.584 1.00 97.31 191 ILE A N 1
ATOM 1541 C CA . ILE A 1 191 ? 6.338 -1.551 5.063 1.00 97.31 191 ILE A CA 1
ATOM 1542 C C . ILE A 1 191 ? 7.720 -2.139 5.406 1.00 97.31 191 ILE A C 1
ATOM 1544 O O . ILE A 1 191 ? 7.850 -2.859 6.396 1.00 97.31 191 ILE A O 1
ATOM 1548 N N . ARG A 1 192 ? 8.767 -1.808 4.636 1.00 94.88 192 ARG A N 1
ATOM 1549 C CA . ARG A 1 192 ? 10.156 -2.199 4.937 1.00 94.88 192 ARG A CA 1
ATOM 1550 C C . ARG A 1 192 ? 10.656 -1.597 6.243 1.00 94.88 192 ARG A C 1
ATOM 1552 O O . ARG A 1 192 ? 11.263 -2.324 7.025 1.00 94.88 192 ARG A O 1
ATOM 1559 N N . GLU A 1 193 ? 10.391 -0.317 6.479 1.00 93.75 193 GLU A N 1
ATOM 1560 C CA . GLU A 1 193 ? 10.757 0.353 7.729 1.00 93.75 193 GLU A CA 1
ATOM 1561 C C . GLU A 1 193 ? 10.124 -0.367 8.930 1.00 93.75 193 GLU A C 1
ATOM 1563 O O . GLU A 1 193 ? 10.847 -0.853 9.803 1.00 93.75 193 GLU A O 1
ATOM 1568 N N . ILE A 1 194 ? 8.808 -0.603 8.882 1.00 93.94 194 ILE A N 1
ATOM 1569 C CA . ILE A 1 194 ? 8.059 -1.335 9.920 1.00 93.94 194 ILE A CA 1
ATOM 1570 C C . ILE A 1 194 ? 8.620 -2.751 10.130 1.00 93.94 194 ILE A C 1
ATOM 1572 O O . ILE A 1 194 ? 8.752 -3.218 11.261 1.00 93.94 194 ILE A O 1
ATOM 1576 N N . ALA A 1 195 ? 8.974 -3.454 9.051 1.00 92.38 195 ALA A N 1
ATOM 1577 C CA . ALA A 1 195 ? 9.544 -4.799 9.129 1.00 92.38 195 ALA A CA 1
ATOM 1578 C C . ALA A 1 195 ? 10.925 -4.832 9.819 1.00 92.38 195 ALA A C 1
ATOM 1580 O O . ALA A 1 195 ? 11.266 -5.839 10.456 1.00 92.38 195 ALA A O 1
ATOM 1581 N N . SER A 1 196 ? 11.701 -3.751 9.673 1.00 89.38 196 SER A N 1
ATOM 1582 C CA . SER A 1 196 ? 13.080 -3.605 10.165 1.00 89.38 196 SER A CA 1
ATOM 1583 C C . SER A 1 196 ? 13.196 -3.051 11.585 1.00 89.38 196 SER A C 1
ATOM 1585 O O . SER A 1 196 ? 14.215 -3.245 12.242 1.00 89.38 196 SER A O 1
ATOM 1587 N N . GLU A 1 197 ? 12.158 -2.381 12.074 1.00 84.31 197 GLU A N 1
ATOM 1588 C CA . GLU A 1 197 ? 12.119 -1.821 13.419 1.00 84.31 197 GLU A CA 1
ATOM 1589 C C . GLU A 1 197 ? 12.281 -2.914 14.503 1.00 84.31 197 GLU A C 1
ATOM 1591 O O . GLU A 1 197 ? 11.653 -3.984 14.463 1.00 84.31 197 GLU A O 1
ATOM 1596 N N . THR A 1 198 ? 13.089 -2.607 15.519 1.00 77.12 198 THR A N 1
ATOM 1597 C CA . THR A 1 198 ? 13.251 -3.428 16.725 1.00 77.12 198 THR A CA 1
ATOM 1598 C C . THR A 1 198 ? 12.255 -2.975 17.787 1.00 77.12 198 THR A C 1
ATOM 1600 O O . THR A 1 198 ? 12.203 -1.796 18.134 1.00 77.12 198 THR A O 1
ATOM 1603 N N . ILE A 1 199 ? 11.486 -3.914 18.339 1.00 71.50 199 ILE A N 1
ATOM 1604 C CA . ILE A 1 199 ? 10.544 -3.635 19.428 1.00 71.50 199 ILE A CA 1
ATOM 1605 C C . ILE A 1 199 ? 11.351 -3.271 20.675 1.00 71.50 199 ILE A C 1
ATOM 1607 O O . ILE A 1 199 ? 12.153 -4.071 21.162 1.00 71.50 199 ILE A O 1
ATOM 1611 N N . GLN A 1 200 ? 11.140 -2.068 21.205 1.00 67.94 200 GLN A N 1
ATOM 1612 C CA . GLN A 1 200 ? 11.702 -1.698 22.500 1.00 67.94 200 GLN A CA 1
ATOM 1613 C C . GLN A 1 200 ? 11.047 -2.542 23.596 1.00 67.94 200 GLN A C 1
ATOM 1615 O O . GLN A 1 200 ? 9.836 -2.780 23.567 1.00 67.94 200 GLN A O 1
ATOM 1620 N N . ALA A 1 201 ? 11.831 -2.979 24.583 1.00 65.56 201 ALA A N 1
ATOM 1621 C CA . ALA A 1 201 ? 11.307 -3.743 25.710 1.00 65.56 201 ALA A CA 1
ATOM 1622 C C . ALA A 1 201 ? 10.132 -2.992 26.370 1.00 65.56 201 ALA A C 1
ATOM 1624 O O . ALA A 1 201 ? 10.276 -1.841 26.772 1.00 65.56 201 ALA A O 1
ATOM 1625 N N . GLY A 1 202 ? 8.967 -3.642 26.454 1.00 60.69 202 GLY A N 1
ATOM 1626 C CA . GLY A 1 202 ? 7.742 -3.061 27.018 1.00 60.69 202 GLY A CA 1
ATOM 1627 C C . GLY A 1 202 ? 6.803 -2.378 26.014 1.00 60.69 202 GLY A C 1
ATOM 1628 O O . GLY A 1 202 ? 5.730 -1.936 26.416 1.00 60.69 202 GLY A O 1
ATOM 1629 N N . THR A 1 203 ? 7.149 -2.320 24.723 1.00 63.03 203 THR A N 1
ATOM 1630 C CA . THR A 1 203 ? 6.217 -1.884 23.667 1.00 63.03 203 THR A CA 1
ATOM 1631 C C . THR A 1 203 ? 5.449 -3.074 23.095 1.00 63.03 203 THR A C 1
ATOM 1633 O O . THR A 1 203 ? 6.009 -4.147 22.873 1.00 63.03 203 THR A O 1
ATOM 1636 N N . SER A 1 204 ? 4.140 -2.902 22.906 1.00 64.44 204 SER A N 1
ATOM 1637 C CA . SER A 1 204 ? 3.275 -3.952 22.371 1.00 64.44 204 SER A CA 1
ATOM 1638 C C . SER A 1 204 ? 3.359 -3.976 20.844 1.00 64.44 204 SER A C 1
ATOM 1640 O O . SER A 1 204 ? 3.141 -2.949 20.200 1.00 64.44 204 SER A O 1
ATOM 1642 N N . ASP A 1 205 ? 3.646 -5.142 20.256 1.00 71.69 205 ASP A N 1
ATOM 1643 C CA . ASP A 1 205 ? 3.745 -5.357 18.801 1.00 71.69 205 ASP A CA 1
ATOM 1644 C C . ASP A 1 205 ? 2.365 -5.452 18.138 1.00 71.69 205 ASP A C 1
ATOM 1646 O O . ASP A 1 205 ? 2.059 -6.378 17.389 1.00 71.69 205 ASP A O 1
ATOM 1650 N N . THR A 1 206 ? 1.480 -4.517 18.480 1.00 76.19 206 THR A N 1
ATOM 1651 C CA . THR A 1 206 ? 0.081 -4.598 18.062 1.00 76.19 206 THR A CA 1
ATOM 1652 C C . THR A 1 206 ? -0.130 -4.254 16.597 1.00 76.19 206 THR A C 1
ATOM 1654 O O . THR A 1 206 ? -1.211 -4.519 16.113 1.00 76.19 206 THR A O 1
ATOM 1657 N N . GLY A 1 207 ? 0.863 -3.711 15.886 1.00 89.06 207 GLY A N 1
ATOM 1658 C CA . GLY A 1 207 ? 0.788 -3.341 14.468 1.00 89.06 207 GLY A CA 1
ATOM 1659 C C . GLY A 1 207 ? 0.783 -1.830 14.215 1.00 89.06 207 GLY A C 1
ATOM 1660 O O . GLY A 1 207 ? 0.568 -1.028 15.122 1.00 89.06 207 GLY A O 1
ATOM 1661 N N . THR A 1 208 ? 1.029 -1.448 12.962 1.00 94.62 208 THR A N 1
ATOM 1662 C CA . THR A 1 208 ? 1.211 -0.053 12.530 1.00 94.62 208 THR A CA 1
ATOM 1663 C C . THR A 1 208 ? 0.168 0.326 11.489 1.00 94.62 208 THR A C 1
ATOM 1665 O O . THR A 1 208 ? -0.010 -0.391 10.504 1.00 94.62 208 THR A O 1
ATOM 1668 N N . VAL A 1 209 ? -0.489 1.473 11.679 1.00 97.25 209 VAL A N 1
ATOM 1669 C CA . VAL A 1 209 ? -1.455 2.037 10.724 1.00 97.25 209 VAL A CA 1
ATOM 1670 C C . VAL A 1 209 ? -0.735 2.882 9.668 1.00 97.25 209 VAL A C 1
ATOM 1672 O O . VAL A 1 209 ? 0.039 3.786 9.987 1.00 97.25 209 VAL A O 1
ATOM 1675 N N . ILE A 1 210 ? -1.031 2.618 8.399 1.00 98.50 210 ILE A N 1
ATOM 1676 C CA . ILE A 1 210 ? -0.557 3.348 7.226 1.00 98.50 210 ILE A CA 1
ATOM 1677 C C . ILE A 1 210 ? -1.758 4.059 6.596 1.00 98.50 210 ILE A C 1
ATOM 1679 O O . ILE A 1 210 ? -2.781 3.449 6.295 1.00 98.50 210 ILE A O 1
ATOM 1683 N N . LEU A 1 211 ? -1.615 5.370 6.413 1.00 98.44 211 LEU A N 1
ATOM 1684 C CA . LEU A 1 211 ? -2.647 6.267 5.890 1.00 98.44 211 LEU A CA 1
ATOM 1685 C C . LEU A 1 211 ? -2.097 7.015 4.676 1.00 98.44 211 LEU A C 1
ATOM 1687 O O . LEU A 1 211 ? -0.970 7.507 4.758 1.00 98.44 211 LEU A O 1
ATOM 1691 N N . GLU A 1 212 ? -2.881 7.143 3.611 1.00 97.75 212 GLU A N 1
ATOM 1692 C CA . GLU A 1 212 ? -2.667 8.127 2.539 1.00 97.75 212 GLU A CA 1
ATOM 1693 C C . GLU A 1 212 ? -3.186 9.517 2.973 1.00 97.75 212 GLU A C 1
ATOM 1695 O O . GLU A 1 212 ? -3.802 9.672 4.029 1.00 97.75 212 GLU A O 1
ATOM 1700 N N . ASP A 1 213 ? -2.899 10.555 2.185 1.00 96.06 213 ASP A N 1
ATOM 1701 C CA . ASP A 1 213 ? -3.156 11.959 2.533 1.00 96.06 213 ASP A CA 1
ATOM 1702 C C . ASP A 1 213 ? -4.514 12.509 2.066 1.00 96.06 213 ASP A C 1
ATOM 1704 O O . ASP A 1 213 ? -4.867 13.649 2.378 1.00 96.06 213 ASP A O 1
ATOM 1708 N N . ASP A 1 214 ? -5.297 11.715 1.338 1.00 94.56 214 ASP A N 1
ATOM 1709 C CA . ASP A 1 214 ? -6.633 12.067 0.863 1.00 94.56 214 ASP A CA 1
ATOM 1710 C C . ASP A 1 214 ? -7.734 11.257 1.533 1.00 94.56 214 ASP A C 1
ATOM 1712 O O . ASP A 1 214 ? -8.666 10.800 0.873 1.00 94.56 214 ASP A O 1
ATOM 1716 N N . ILE A 1 215 ? -7.691 11.162 2.859 1.00 96.12 215 ILE A N 1
ATOM 1717 C CA . ILE A 1 215 ? -8.684 10.434 3.650 1.00 96.12 215 ILE A CA 1
ATOM 1718 C C . ILE A 1 215 ? -9.531 11.323 4.567 1.00 96.12 215 ILE A C 1
ATOM 1720 O O . ILE A 1 215 ? -9.197 12.470 4.856 1.00 96.12 215 ILE A O 1
ATOM 1724 N N . ASP A 1 216 ? -10.635 10.746 5.026 1.00 97.12 216 ASP A N 1
ATOM 1725 C CA . ASP A 1 216 ? -11.406 11.133 6.206 1.00 97.12 216 ASP A CA 1
ATOM 1726 C C . ASP A 1 216 ? -11.650 9.867 7.037 1.00 97.12 216 ASP A C 1
ATOM 1728 O O . ASP A 1 216 ? -11.565 8.754 6.512 1.00 97.12 216 ASP A O 1
ATOM 1732 N N . MET A 1 217 ? -11.945 10.008 8.321 1.00 97.81 217 MET A N 1
ATOM 1733 C CA . MET A 1 217 ? -12.133 8.881 9.236 1.00 97.81 217 MET A CA 1
ATOM 1734 C C . MET A 1 217 ? -13.227 9.161 10.257 1.00 97.81 217 MET A C 1
ATOM 1736 O O . MET A 1 217 ? -13.644 10.307 10.436 1.00 97.81 217 MET A O 1
ATOM 1740 N N . GLU A 1 218 ? -13.691 8.104 10.918 1.00 97.88 218 GLU A N 1
ATOM 1741 C CA . GLU A 1 218 ? -14.600 8.241 12.054 1.00 97.88 218 GLU A CA 1
ATOM 1742 C C . GLU A 1 218 ? -13.988 9.140 13.138 1.00 97.88 218 GLU A C 1
ATOM 1744 O O . GLU A 1 218 ? -12.796 9.064 13.438 1.00 97.88 218 GLU A O 1
ATOM 1749 N N . LEU A 1 219 ? -14.800 9.988 13.764 1.00 97.19 219 LEU A N 1
ATOM 1750 C CA . LEU A 1 219 ? -14.339 10.859 14.845 1.00 97.19 219 LEU A CA 1
ATOM 1751 C C . LEU A 1 219 ? -13.835 10.050 16.052 1.00 97.19 219 LEU A C 1
ATOM 1753 O O . LEU A 1 219 ? -12.846 10.421 16.678 1.00 97.19 219 LEU A O 1
ATOM 1757 N N . ASP A 1 220 ? -14.483 8.921 16.344 1.00 96.81 220 ASP A N 1
ATOM 1758 C CA . ASP A 1 220 ? -14.140 7.971 17.409 1.00 96.81 220 ASP A CA 1
ATOM 1759 C C . ASP A 1 220 ? -13.203 6.840 16.927 1.00 96.81 220 ASP A C 1
ATOM 1761 O O . ASP A 1 220 ? -13.199 5.722 17.455 1.00 96.81 220 ASP A O 1
ATOM 1765 N N . ILE A 1 221 ? -12.392 7.108 15.895 1.00 97.00 221 ILE A N 1
ATOM 1766 C CA . ILE A 1 221 ? -11.503 6.117 15.269 1.00 97.00 221 ILE A CA 1
ATOM 1767 C C . ILE A 1 221 ? -10.567 5.431 16.272 1.00 97.00 221 ILE A C 1
ATOM 1769 O O . ILE A 1 221 ? -10.311 4.235 16.146 1.00 97.00 221 ILE A O 1
ATOM 1773 N N . GLN A 1 222 ? -10.095 6.145 17.298 1.00 94.94 222 GLN A N 1
ATOM 1774 C CA . GLN A 1 222 ? -9.197 5.579 18.303 1.00 94.94 222 GLN A CA 1
ATOM 1775 C C . GLN A 1 222 ? -9.878 4.444 19.083 1.00 94.94 222 GLN A C 1
ATOM 1777 O O . GLN A 1 222 ? -9.287 3.378 19.264 1.00 94.94 222 GLN A O 1
ATOM 1782 N N . GLN A 1 223 ? -11.136 4.633 19.498 1.00 95.50 223 GLN A N 1
ATOM 1783 C CA . GLN A 1 223 ? -11.902 3.602 20.202 1.00 95.50 223 GLN A CA 1
ATOM 1784 C C . GLN A 1 223 ? -12.256 2.430 19.277 1.00 95.50 223 GLN A C 1
ATOM 1786 O O . GLN A 1 223 ? -12.297 1.279 19.717 1.00 95.50 223 GLN A O 1
ATOM 1791 N N . ARG A 1 224 ? -12.518 2.699 17.992 1.00 96.00 224 ARG A N 1
ATOM 1792 C CA . ARG A 1 224 ? -12.810 1.652 16.999 1.00 96.00 224 ARG A CA 1
ATOM 1793 C C . ARG A 1 224 ? -11.590 0.781 16.724 1.00 96.00 224 ARG A C 1
ATOM 1795 O O . ARG A 1 224 ? -11.699 -0.435 16.836 1.00 96.00 224 ARG A O 1
ATOM 1802 N N . ILE A 1 225 ? -10.433 1.382 16.443 1.00 93.75 225 ILE A N 1
ATOM 1803 C CA . ILE A 1 225 ? -9.188 0.636 16.204 1.00 93.75 225 ILE A CA 1
ATOM 1804 C C . ILE A 1 225 ? -8.811 -0.194 17.434 1.00 93.75 225 ILE A C 1
ATOM 1806 O O . ILE A 1 225 ? -8.453 -1.355 17.268 1.00 93.75 225 ILE A O 1
ATOM 1810 N N . GLY A 1 226 ? -8.963 0.344 18.652 1.00 92.88 226 GLY A N 1
ATOM 1811 C CA . GLY A 1 226 ? -8.702 -0.411 19.884 1.00 92.88 226 GLY A CA 1
ATOM 1812 C C . GLY A 1 226 ? -9.509 -1.713 19.974 1.00 92.88 226 GLY A C 1
ATOM 1813 O O . GLY A 1 226 ? -8.936 -2.779 20.179 1.00 92.88 226 GLY A O 1
ATOM 1814 N N . ARG A 1 227 ? -10.823 -1.648 19.721 1.00 94.50 227 ARG A N 1
ATOM 1815 C CA . ARG A 1 227 ? -11.703 -2.834 19.716 1.00 94.50 227 ARG A CA 1
ATOM 1816 C C . ARG A 1 227 ? -11.379 -3.816 18.590 1.00 94.50 227 ARG A C 1
ATOM 1818 O O . ARG A 1 227 ? -11.422 -5.025 18.797 1.00 94.50 227 ARG A O 1
ATOM 1825 N N . LEU A 1 228 ? -11.034 -3.305 17.407 1.00 94.25 228 LEU A N 1
ATOM 1826 C CA . LEU A 1 228 ? -10.630 -4.139 16.273 1.00 94.25 228 LEU A CA 1
ATOM 1827 C C . LEU A 1 228 ? -9.329 -4.895 16.574 1.00 94.25 228 LEU A C 1
ATOM 1829 O O . LEU A 1 228 ? -9.239 -6.084 16.287 1.00 94.25 228 LEU A O 1
ATOM 1833 N N . TRP A 1 229 ? -8.349 -4.231 17.192 1.00 92.19 229 TRP A N 1
ATOM 1834 C CA . TRP A 1 229 ? -7.079 -4.833 17.613 1.00 92.19 229 TRP A CA 1
ATOM 1835 C C . TRP A 1 229 ? -7.268 -5.992 18.588 1.00 92.19 229 TRP A C 1
ATOM 1837 O O . TRP A 1 229 ? -6.646 -7.037 18.417 1.00 92.19 229 TRP A O 1
ATOM 1847 N N . GLU A 1 230 ? -8.140 -5.830 19.582 1.00 91.81 230 GLU A N 1
ATOM 1848 C CA . GLU A 1 230 ? -8.449 -6.885 20.556 1.00 91.81 230 GLU A CA 1
ATOM 1849 C C . GLU A 1 230 ? -9.152 -8.092 19.916 1.00 91.81 230 GLU A C 1
ATOM 1851 O O . GLU A 1 230 ? -8.980 -9.224 20.366 1.00 91.81 230 GLU A O 1
ATOM 1856 N N . ALA A 1 231 ? -9.933 -7.862 18.858 1.00 94.31 231 ALA A N 1
ATOM 1857 C CA . ALA A 1 231 ? -10.696 -8.901 18.175 1.00 94.31 231 ALA A CA 1
ATOM 1858 C C . ALA A 1 231 ? -9.933 -9.630 17.057 1.00 94.31 231 ALA A C 1
ATOM 1860 O O . ALA A 1 231 ? -10.410 -10.672 16.585 1.00 94.31 231 ALA A O 1
ATOM 1861 N N . LEU A 1 232 ? -8.793 -9.090 16.610 1.00 94.44 232 LEU A N 1
ATOM 1862 C CA . LEU A 1 232 ? -8.001 -9.663 15.527 1.00 94.44 232 LEU A CA 1
ATOM 1863 C C . LEU A 1 232 ? -7.359 -10.999 15.937 1.00 94.44 232 LEU A C 1
ATOM 1865 O O . LEU A 1 232 ? -6.788 -11.115 17.024 1.00 94.44 232 LEU A O 1
ATOM 1869 N N . PRO A 1 233 ? -7.372 -12.014 15.056 1.00 93.94 233 PRO A N 1
ATOM 1870 C CA . PRO A 1 233 ? -6.669 -13.268 15.311 1.00 93.94 233 PRO A CA 1
ATOM 1871 C C . PRO A 1 233 ? -5.156 -13.050 15.458 1.00 93.94 233 PRO A C 1
ATOM 1873 O O . PRO A 1 233 ? -4.593 -12.318 14.652 1.00 93.94 233 PRO A O 1
ATOM 1876 N N . PRO A 1 234 ? -4.445 -13.724 16.385 1.00 90.69 234 PRO A N 1
ATOM 1877 C CA . PRO A 1 234 ? -3.026 -13.452 16.670 1.00 90.69 234 PRO A CA 1
ATOM 1878 C C . PRO A 1 234 ? -2.057 -13.560 15.480 1.00 90.69 234 PRO A C 1
ATOM 1880 O O . PRO A 1 234 ? -0.933 -13.070 15.542 1.00 90.69 234 PRO A O 1
ATOM 1883 N N . ASN A 1 235 ? -2.456 -14.245 14.408 1.00 91.38 235 ASN A N 1
ATOM 1884 C CA . ASN A 1 235 ? -1.667 -14.465 13.198 1.00 91.38 235 ASN A CA 1
ATOM 1885 C C . ASN A 1 235 ? -2.005 -13.500 12.047 1.00 91.38 235 ASN A C 1
ATOM 1887 O O . ASN A 1 235 ? -1.594 -13.773 10.919 1.00 91.38 235 ASN A O 1
ATOM 1891 N N . TRP A 1 236 ? -2.768 -12.432 12.296 1.00 95.75 236 TRP A N 1
ATOM 1892 C CA . TRP A 1 236 ? -3.130 -11.454 11.273 1.00 95.75 236 TRP A CA 1
ATOM 1893 C C . TRP A 1 236 ? -1.892 -10.759 10.675 1.00 95.75 236 TRP A C 1
ATOM 1895 O O . TRP A 1 236 ? -0.918 -10.457 11.371 1.00 95.75 236 TRP A O 1
ATOM 1905 N N . ASP A 1 237 ? -1.927 -10.511 9.366 1.00 97.06 237 ASP A N 1
ATOM 1906 C CA . ASP A 1 237 ? -0.839 -9.862 8.627 1.00 97.06 237 ASP A CA 1
ATOM 1907 C C . ASP A 1 237 ? -1.209 -8.426 8.233 1.00 97.06 237 ASP A C 1
ATOM 1909 O O . ASP A 1 237 ? -0.396 -7.510 8.372 1.00 97.06 237 ASP A O 1
ATOM 1913 N N . ILE A 1 238 ? -2.441 -8.223 7.756 1.00 98.12 238 ILE A N 1
ATOM 1914 C CA . ILE A 1 238 ? -2.941 -6.932 7.274 1.00 98.12 238 ILE A CA 1
ATOM 1915 C C . ILE A 1 238 ? -4.419 -6.738 7.650 1.00 98.12 238 ILE A C 1
ATOM 1917 O O . ILE A 1 238 ? -5.217 -7.668 7.542 1.00 98.12 238 ILE A O 1
ATOM 1921 N N . LEU A 1 239 ? -4.781 -5.527 8.077 1.00 97.94 239 LEU A N 1
ATOM 1922 C CA . LEU A 1 239 ? -6.160 -5.079 8.292 1.00 97.94 239 LEU A CA 1
ATOM 1923 C C . LEU A 1 239 ? -6.452 -3.877 7.388 1.00 97.94 239 LEU A C 1
ATOM 1925 O O . LEU A 1 239 ? -5.810 -2.841 7.524 1.00 97.94 239 LEU A O 1
ATOM 1929 N N . PHE A 1 240 ? -7.458 -3.956 6.525 1.00 98.19 240 PHE A N 1
ATOM 1930 C CA . PHE A 1 240 ? -7.961 -2.810 5.765 1.00 98.19 240 PHE A CA 1
ATOM 1931 C C . PHE A 1 240 ? -8.992 -2.041 6.601 1.00 98.19 240 PHE A C 1
ATOM 1933 O O . PHE A 1 240 ? -10.083 -2.549 6.850 1.00 98.19 240 PHE A O 1
ATOM 1940 N N . LEU A 1 241 ? -8.648 -0.819 7.024 1.00 97.81 241 LEU A N 1
ATOM 1941 C CA . LEU A 1 241 ? -9.544 0.088 7.768 1.00 97.81 241 LEU A CA 1
ATOM 1942 C C . LEU A 1 241 ? -10.538 0.796 6.842 1.00 97.81 241 LEU A C 1
ATOM 1944 O O . LEU A 1 241 ? -11.615 1.225 7.262 1.00 97.81 241 LEU A O 1
ATOM 1948 N N . GLY A 1 242 ? -10.160 0.902 5.574 1.00 95.94 242 GLY A N 1
ATOM 1949 C CA . GLY A 1 242 ? -11.068 1.158 4.482 1.00 95.94 242 GLY A CA 1
ATOM 1950 C C . GLY A 1 242 ? -10.558 0.535 3.199 1.00 95.94 242 GLY A C 1
ATOM 1951 O O . GLY A 1 242 ? -9.368 0.278 3.024 1.00 95.94 242 GLY A O 1
ATOM 1952 N N . HIS A 1 243 ? -11.485 0.301 2.287 1.00 94.00 243 HIS A N 1
ATOM 1953 C CA . HIS A 1 243 ? -11.223 -0.335 1.003 1.00 94.00 243 HIS A CA 1
ATOM 1954 C C . HIS A 1 243 ? -12.190 0.205 -0.046 1.00 94.00 243 HIS A C 1
ATOM 1956 O O . HIS A 1 243 ? -13.195 0.813 0.300 1.00 94.00 243 HIS A O 1
ATOM 1962 N N . CYS A 1 244 ? -11.925 -0.048 -1.322 1.00 90.56 244 CYS A N 1
ATOM 1963 C CA . CYS A 1 244 ? -12.824 0.253 -2.428 1.00 90.56 244 CYS A CA 1
ATOM 1964 C C . CYS A 1 244 ? -13.271 -1.021 -3.141 1.00 90.56 244 CYS A C 1
ATOM 1966 O O . CYS A 1 244 ? -12.521 -1.993 -3.187 1.00 90.56 244 CYS A O 1
ATOM 1968 N N . TRP A 1 245 ? -14.422 -0.961 -3.823 1.00 82.75 245 TRP A N 1
ATOM 1969 C CA . TRP A 1 245 ? -14.852 -1.985 -4.790 1.00 82.75 245 TRP A CA 1
ATOM 1970 C C . TRP A 1 245 ? -14.792 -3.424 -4.256 1.00 82.75 245 TRP A C 1
ATOM 1972 O O . TRP A 1 245 ? -14.437 -4.344 -4.997 1.00 82.75 245 TRP A O 1
ATOM 1982 N N . SER A 1 246 ? -15.114 -3.600 -2.980 1.00 80.25 246 SER A N 1
ATOM 1983 C CA . SER A 1 246 ? -15.150 -4.897 -2.326 1.00 80.25 246 SER A CA 1
ATOM 1984 C C . SER A 1 246 ? -16.592 -5.315 -2.045 1.00 80.25 246 SER A C 1
ATOM 1986 O O . SER A 1 246 ? -17.511 -4.496 -2.100 1.00 80.25 246 SER A O 1
ATOM 1988 N N . ALA A 1 247 ? -16.764 -6.605 -1.781 1.00 82.50 247 ALA A N 1
ATOM 1989 C CA . ALA A 1 247 ? -18.017 -7.218 -1.354 1.00 82.50 247 ALA A CA 1
ATOM 1990 C C . ALA A 1 247 ? -17.806 -7.914 0.000 1.00 82.50 247 ALA A C 1
ATOM 1992 O O . ALA A 1 247 ? -18.297 -9.019 0.216 1.00 82.50 247 ALA A O 1
ATOM 1993 N N . GLU A 1 248 ? -16.986 -7.321 0.878 1.00 87.12 248 GLU A N 1
ATOM 1994 C CA . GLU A 1 248 ? -16.638 -7.925 2.177 1.00 87.12 248 GLU A CA 1
ATOM 1995 C C . GLU A 1 248 ? -17.887 -8.190 3.031 1.00 87.12 248 GLU A C 1
ATOM 1997 O O . GLU A 1 248 ? -17.954 -9.188 3.740 1.00 87.12 248 GLU A O 1
ATOM 2002 N N . ASP A 1 249 ? -18.915 -7.354 2.874 1.00 85.62 249 ASP A N 1
ATOM 2003 C CA . ASP A 1 249 ? -20.234 -7.465 3.502 1.00 85.62 249 ASP A CA 1
ATOM 2004 C C . ASP A 1 249 ? -21.029 -8.706 3.083 1.00 85.62 249 ASP A C 1
ATOM 2006 O O . ASP A 1 249 ? -21.939 -9.138 3.791 1.00 85.62 249 ASP A O 1
ATOM 2010 N N . THR A 1 250 ? -20.681 -9.309 1.945 1.00 88.75 250 THR A N 1
ATOM 2011 C CA . THR A 1 250 ? -21.301 -10.555 1.474 1.00 88.75 250 THR A CA 1
ATOM 2012 C C . THR A 1 250 ? -20.725 -11.802 2.148 1.00 88.75 250 THR A C 1
ATOM 2014 O O . THR A 1 250 ? -21.295 -12.887 2.015 1.00 88.75 250 THR A O 1
ATOM 2017 N N . TYR A 1 251 ? -19.630 -11.656 2.899 1.00 89.06 251 TYR A N 1
ATOM 2018 C CA . TYR A 1 251 ? -18.978 -12.730 3.641 1.00 89.06 251 TYR A CA 1
ATOM 2019 C C . TYR A 1 251 ? -19.210 -12.559 5.146 1.00 89.06 251 TYR A C 1
ATOM 2021 O O . TYR A 1 251 ? -19.300 -11.433 5.633 1.00 89.06 251 TYR A O 1
ATOM 2029 N N . PRO A 1 252 ? -19.331 -13.654 5.917 1.00 93.06 252 PRO A N 1
ATOM 2030 C CA . PRO A 1 252 ? -19.619 -13.556 7.341 1.00 93.06 252 PRO A CA 1
ATOM 2031 C C . PRO A 1 252 ? -18.472 -12.867 8.102 1.00 93.06 252 PRO A C 1
ATOM 2033 O O . PRO A 1 252 ? -17.303 -13.163 7.832 1.00 93.06 252 PRO A O 1
ATOM 2036 N N . PRO A 1 253 ? -18.782 -12.008 9.088 1.00 95.44 253 PRO A N 1
ATOM 2037 C CA . PRO A 1 253 ? -17.765 -11.448 9.963 1.00 95.44 253 PRO A CA 1
ATOM 2038 C C . PRO A 1 253 ? -17.163 -12.523 10.875 1.00 95.44 253 PRO A C 1
ATOM 2040 O O . PRO A 1 253 ? -17.686 -13.634 11.033 1.00 95.44 253 PRO A O 1
ATOM 2043 N N . LEU A 1 254 ? -16.060 -12.175 11.529 1.00 93.75 254 LEU A N 1
ATOM 2044 C CA . LEU A 1 254 ? -15.497 -12.961 12.609 1.00 93.75 254 LEU A CA 1
ATOM 2045 C C . LEU A 1 254 ? -16.497 -13.061 13.759 1.00 93.75 254 LEU A C 1
ATOM 2047 O O . LEU A 1 254 ? -17.178 -12.107 14.123 1.00 93.75 254 LEU A O 1
ATOM 2051 N N . ARG A 1 255 ? -16.522 -14.223 14.415 1.00 91.44 255 ARG A N 1
ATOM 2052 C CA . ARG A 1 255 ? -17.363 -14.429 15.606 1.00 91.44 255 ARG A CA 1
ATOM 2053 C C . ARG A 1 255 ? -17.006 -13.489 16.760 1.00 91.44 255 ARG A C 1
ATOM 2055 O O . ARG A 1 255 ? -17.836 -13.284 17.636 1.00 91.44 255 ARG A O 1
ATOM 2062 N N . SER A 1 256 ? -15.776 -12.975 16.781 1.00 90.69 256 SER A N 1
ATOM 2063 C CA . SER A 1 256 ? -15.278 -12.056 17.804 1.00 90.69 256 SER A CA 1
ATOM 2064 C C . SER A 1 256 ? -15.748 -10.615 17.608 1.00 90.69 256 SER A C 1
ATOM 2066 O O . SER A 1 256 ? -15.762 -9.874 18.586 1.00 90.69 256 SER A O 1
ATOM 2068 N N . HIS A 1 257 ? -16.109 -10.200 16.386 1.00 93.56 257 HIS A N 1
ATOM 2069 C CA . HIS A 1 257 ? -16.446 -8.807 16.090 1.00 93.56 257 HIS A CA 1
ATOM 2070 C C . HIS A 1 257 ? -17.242 -8.687 14.783 1.00 93.56 257 HIS A C 1
ATOM 2072 O O . HIS A 1 257 ? -16.791 -9.118 13.727 1.00 93.56 257 HIS A O 1
ATOM 2078 N N . ASP A 1 258 ? -18.403 -8.039 14.852 1.00 93.88 258 ASP A N 1
ATOM 2079 C CA . ASP A 1 258 ? -19.399 -7.926 13.776 1.00 93.88 258 ASP A CA 1
ATOM 2080 C C . ASP A 1 258 ? -18.953 -7.098 12.561 1.00 93.88 258 ASP A C 1
ATOM 2082 O O . ASP A 1 258 ? -19.386 -7.378 11.452 1.00 93.88 258 ASP A O 1
ATOM 2086 N N . GLN A 1 259 ? -18.086 -6.105 12.759 1.00 94.31 259 GLN A N 1
ATOM 2087 C CA . GLN A 1 259 ? -17.516 -5.298 11.671 1.00 94.31 259 GLN A CA 1
ATOM 2088 C C . GLN A 1 259 ? -16.241 -5.872 11.036 1.00 94.31 259 GLN A C 1
ATOM 2090 O O . GLN A 1 259 ? -15.692 -5.258 10.124 1.00 94.31 259 GLN A O 1
ATOM 2095 N N . LEU A 1 260 ? -15.699 -6.982 11.543 1.00 96.00 260 LEU A N 1
ATOM 2096 C CA . LEU A 1 260 ? -14.397 -7.496 11.117 1.00 96.00 260 LEU A CA 1
ATOM 2097 C C . LEU A 1 260 ? -14.584 -8.737 10.253 1.00 96.00 260 LEU A C 1
ATOM 2099 O O . LEU A 1 260 ? -15.069 -9.752 10.735 1.00 96.00 260 LEU A O 1
ATOM 2103 N N . HIS A 1 261 ? -14.167 -8.682 8.994 1.00 96.44 261 HIS A N 1
ATOM 2104 C CA . HIS A 1 261 ? -14.350 -9.760 8.022 1.00 96.44 261 HIS A CA 1
ATOM 2105 C C . HIS A 1 261 ? -12.991 -10.297 7.566 1.00 96.44 261 HIS A C 1
ATOM 2107 O O . HIS A 1 261 ? -12.053 -9.509 7.421 1.00 96.44 261 HIS A O 1
ATOM 2113 N N . PRO A 1 262 ? -12.835 -11.609 7.313 1.00 96.12 262 PRO A N 1
ATOM 2114 C CA . PRO A 1 262 ? -11.739 -12.093 6.477 1.00 96.12 262 PRO A CA 1
ATOM 2115 C C . PRO A 1 262 ? -11.786 -11.388 5.117 1.00 96.12 262 PRO A C 1
ATOM 2117 O O . PRO A 1 262 ? -12.849 -11.321 4.507 1.00 96.12 262 PRO A O 1
ATOM 2120 N N . SER A 1 263 ? -10.657 -10.860 4.649 1.00 96.19 263 SER A N 1
ATOM 2121 C CA . SER A 1 263 ? -10.614 -10.147 3.372 1.00 96.19 263 SER A CA 1
ATOM 2122 C C . SER A 1 263 ? -10.783 -11.098 2.193 1.00 96.19 263 SER A C 1
ATOM 2124 O O . SER A 1 263 ? -10.051 -12.082 2.078 1.00 96.19 263 SER A O 1
ATOM 2126 N N . HIS A 1 264 ? -11.647 -10.740 1.248 1.00 92.00 264 HIS A N 1
ATOM 2127 C CA . HIS A 1 264 ? -11.828 -11.479 -0.003 1.00 92.00 264 HIS A CA 1
ATOM 2128 C C . HIS A 1 264 ? -11.375 -10.698 -1.233 1.00 92.00 264 HIS A C 1
ATOM 2130 O O . HIS A 1 264 ? -10.694 -11.241 -2.114 1.00 92.00 264 HIS A O 1
ATOM 2136 N N . SER A 1 265 ? -11.759 -9.427 -1.329 1.00 91.00 265 SER A N 1
ATOM 2137 C CA . SER A 1 265 ? -11.368 -8.584 -2.449 1.00 91.00 265 SER A CA 1
ATOM 2138 C C . SER A 1 265 ? -11.262 -7.086 -2.131 1.00 91.00 265 SER A C 1
ATOM 2140 O O . SER A 1 265 ? -11.817 -6.281 -2.893 1.00 91.00 265 SER A O 1
ATOM 2142 N N . PRO A 1 266 ? -10.553 -6.670 -1.064 1.00 92.44 266 PRO A N 1
ATOM 2143 C CA . PRO A 1 266 ? -10.326 -5.255 -0.810 1.00 92.44 266 PRO A CA 1
ATOM 2144 C C . PRO A 1 266 ? -9.434 -4.661 -1.907 1.00 92.44 266 PRO A C 1
ATOM 2146 O O . PRO A 1 266 ? -8.464 -5.277 -2.353 1.00 92.44 266 PRO A O 1
ATOM 2149 N N . LYS A 1 267 ? -9.768 -3.449 -2.355 1.00 90.88 267 LYS A N 1
ATOM 2150 C CA . LYS A 1 267 ? -8.906 -2.618 -3.212 1.00 90.88 267 LYS A CA 1
ATOM 2151 C C . LYS A 1 267 ? -8.660 -1.269 -2.556 1.00 90.88 267 LYS A C 1
ATOM 2153 O O . LYS A 1 267 ? -9.301 -0.960 -1.554 1.00 90.88 267 LYS A O 1
ATOM 2158 N N . CYS A 1 268 ? -7.820 -0.444 -3.181 1.00 92.88 268 CYS A N 1
ATOM 2159 C CA . CYS A 1 268 ? -7.265 0.775 -2.589 1.00 92.88 268 CYS A CA 1
ATOM 2160 C C . CYS A 1 268 ? -6.348 0.486 -1.384 1.00 92.88 268 CYS A C 1
ATOM 2162 O O . CYS A 1 268 ? -6.438 -0.550 -0.731 1.00 92.88 268 CYS A O 1
ATOM 2164 N N . THR A 1 269 ? -5.443 1.421 -1.107 1.00 95.50 269 THR A N 1
ATOM 2165 C CA . THR A 1 269 ? -4.449 1.342 -0.021 1.00 95.50 269 THR A CA 1
ATOM 2166 C C . THR A 1 269 ? -4.496 2.568 0.887 1.00 95.50 269 THR A C 1
ATOM 2168 O O . THR A 1 269 ? -3.557 2.832 1.633 1.00 95.50 269 THR A O 1
ATOM 2171 N N . HIS A 1 270 ? -5.611 3.303 0.863 1.00 96.69 270 HIS A N 1
ATOM 2172 C CA . HIS A 1 270 ? -5.728 4.599 1.527 1.00 96.69 270 HIS A CA 1
ATOM 2173 C C . HIS A 1 270 ? -5.654 4.530 3.046 1.00 96.69 270 HIS A C 1
ATOM 2175 O O . HIS A 1 270 ? -5.216 5.490 3.677 1.00 96.69 270 HIS A O 1
ATOM 2181 N N . ALA A 1 271 ? -6.084 3.415 3.636 1.00 97.94 271 ALA A N 1
ATOM 2182 C CA . ALA A 1 271 ? -5.984 3.188 5.067 1.00 97.94 271 ALA A CA 1
ATOM 2183 C C . ALA A 1 271 ? -5.983 1.697 5.395 1.00 97.94 271 ALA A C 1
ATOM 2185 O O . ALA A 1 271 ? -6.990 0.997 5.256 1.00 97.94 271 ALA A O 1
ATOM 2186 N N . TYR A 1 272 ? -4.848 1.216 5.877 1.00 98.50 272 TYR A N 1
ATOM 2187 C CA . TYR A 1 272 ? -4.684 -0.155 6.331 1.00 98.50 272 TYR A CA 1
ATOM 2188 C C . TYR A 1 272 ? -3.670 -0.197 7.462 1.00 98.50 272 TYR A C 1
ATOM 2190 O O . TYR A 1 272 ? -2.935 0.756 7.704 1.00 98.50 272 TYR A O 1
ATOM 2198 N N . ALA A 1 273 ? -3.626 -1.307 8.168 1.00 97.94 273 ALA A N 1
ATOM 2199 C CA . ALA A 1 273 ? -2.654 -1.560 9.200 1.00 97.94 273 ALA A CA 1
ATOM 2200 C C . ALA A 1 273 ? -1.967 -2.895 8.940 1.00 97.94 273 ALA A C 1
ATOM 2202 O O . ALA A 1 273 ? -2.551 -3.792 8.332 1.00 97.94 273 ALA A O 1
ATOM 2203 N N . VAL A 1 274 ? -0.719 -3.020 9.373 1.00 97.31 274 VAL A N 1
ATOM 2204 C CA . VAL A 1 274 ? 0.082 -4.238 9.215 1.00 97.31 274 VAL A CA 1
ATOM 2205 C C . VAL A 1 274 ? 0.671 -4.647 10.551 1.00 97.31 274 VAL A C 1
ATOM 2207 O O . VAL A 1 274 ? 1.135 -3.797 11.315 1.00 97.31 274 VAL A O 1
ATOM 2210 N N . SER A 1 275 ? 0.660 -5.945 10.843 1.00 94.88 275 SER A N 1
ATOM 2211 C CA . SER A 1 275 ? 1.437 -6.469 11.963 1.00 94.88 275 SER A CA 1
ATOM 2212 C C . SER A 1 275 ? 2.908 -6.463 11.559 1.00 94.88 275 SER A C 1
ATOM 2214 O O . SER A 1 275 ? 3.232 -6.456 10.372 1.00 94.88 275 SER A O 1
ATOM 2216 N N . ARG A 1 276 ? 3.845 -6.492 12.507 1.00 91.31 276 ARG A N 1
ATOM 2217 C CA . ARG A 1 276 ? 5.275 -6.547 12.159 1.00 91.31 276 ARG A CA 1
ATOM 2218 C C . ARG A 1 276 ? 5.640 -7.832 11.421 1.00 91.31 276 ARG A C 1
ATOM 2220 O O . ARG A 1 276 ? 6.425 -7.813 10.472 1.00 91.31 276 ARG A O 1
ATOM 2227 N N . LYS A 1 277 ? 5.032 -8.952 11.823 1.00 90.88 277 LYS A N 1
ATOM 2228 C CA . LYS A 1 277 ? 5.129 -10.230 11.106 1.00 90.88 277 LYS A CA 1
ATOM 2229 C C . LYS A 1 277 ? 4.563 -10.106 9.688 1.00 90.88 277 LYS A C 1
ATOM 2231 O O . LYS A 1 277 ? 5.233 -10.508 8.737 1.00 90.88 277 LYS A O 1
ATOM 2236 N N . GLY A 1 278 ? 3.388 -9.495 9.556 1.00 94.69 278 GLY A N 1
ATOM 2237 C CA . GLY A 1 278 ? 2.760 -9.206 8.274 1.00 94.69 278 GLY A CA 1
ATOM 2238 C C . GLY A 1 278 ? 3.625 -8.314 7.394 1.00 94.69 278 GLY A C 1
ATOM 2239 O O . GLY A 1 278 ? 3.813 -8.617 6.223 1.00 94.69 278 GLY A O 1
ATOM 2240 N N . ALA A 1 279 ? 4.250 -7.281 7.960 1.00 95.75 279 ALA A N 1
ATOM 2241 C CA . ALA A 1 279 ? 5.168 -6.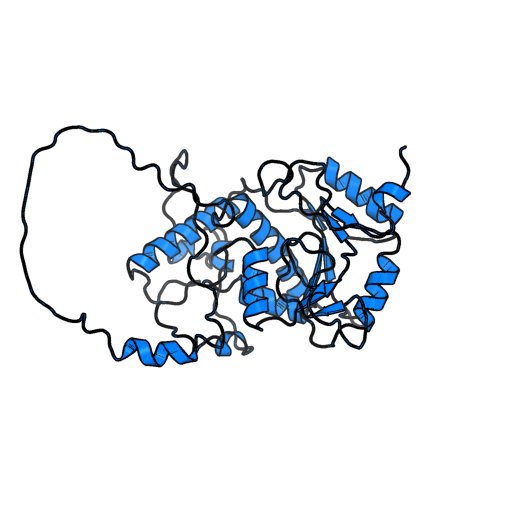399 7.253 1.00 95.75 279 ALA A CA 1
ATOM 2242 C C . ALA A 1 279 ? 6.373 -7.173 6.702 1.00 95.75 279 ALA A C 1
ATOM 2244 O O . ALA A 1 279 ? 6.649 -7.082 5.512 1.00 95.75 279 ALA A O 1
ATOM 2245 N N . ARG A 1 280 ? 7.040 -8.013 7.507 1.00 91.62 280 ARG A N 1
ATOM 2246 C CA . ARG A 1 280 ? 8.151 -8.869 7.031 1.00 91.62 280 ARG A CA 1
ATOM 2247 C C . ARG A 1 280 ? 7.722 -9.792 5.895 1.00 91.62 280 ARG A C 1
ATOM 2249 O O . ARG A 1 280 ? 8.418 -9.908 4.887 1.00 91.62 280 ARG A O 1
ATOM 2256 N N . ARG A 1 281 ? 6.546 -10.404 6.036 1.00 92.38 281 ARG A N 1
ATOM 2257 C CA . ARG A 1 281 ? 5.963 -11.280 5.019 1.00 92.38 281 ARG A CA 1
ATOM 2258 C C . ARG A 1 281 ? 5.645 -10.523 3.728 1.00 92.38 281 ARG A C 1
ATOM 2260 O O . ARG A 1 281 ? 6.022 -10.973 2.652 1.00 92.38 281 ARG A O 1
ATOM 2267 N N . LEU A 1 282 ? 5.020 -9.352 3.832 1.00 95.44 282 LEU A N 1
ATOM 2268 C CA . LEU A 1 282 ? 4.714 -8.475 2.703 1.00 95.44 282 LEU A CA 1
ATOM 2269 C C . LEU A 1 282 ? 5.981 -7.959 2.019 1.00 95.44 282 LEU A C 1
ATOM 2271 O O . LEU A 1 282 ? 6.010 -7.926 0.797 1.00 95.44 282 LEU A O 1
ATOM 2275 N N . VAL A 1 283 ? 7.039 -7.607 2.758 1.00 92.69 283 VAL A N 1
ATOM 2276 C CA . VAL A 1 283 ? 8.334 -7.217 2.171 1.00 92.69 283 VAL A CA 1
ATOM 2277 C C . VAL A 1 283 ? 8.874 -8.334 1.289 1.00 92.69 283 VAL A C 1
ATOM 2279 O O . VAL A 1 283 ? 9.237 -8.063 0.148 1.00 92.69 283 VAL A O 1
ATOM 2282 N N . LYS A 1 284 ? 8.891 -9.575 1.791 1.00 87.88 284 LYS A N 1
ATOM 2283 C CA . LYS A 1 284 ? 9.368 -10.737 1.032 1.00 87.88 284 LYS A CA 1
ATOM 2284 C C . LYS A 1 284 ? 8.525 -10.971 -0.225 1.00 87.88 284 LYS A C 1
ATOM 2286 O O . LYS A 1 284 ? 9.074 -11.101 -1.309 1.00 87.88 284 LYS A O 1
ATOM 2291 N N . LEU A 1 285 ? 7.198 -10.969 -0.088 1.00 89.12 285 LEU A N 1
ATOM 2292 C CA . LEU A 1 285 ? 6.272 -11.241 -1.193 1.00 89.12 285 LEU A CA 1
ATOM 2293 C C . LEU A 1 285 ? 6.245 -10.123 -2.244 1.00 89.12 285 LEU A C 1
ATOM 2295 O O . LEU A 1 285 ? 6.282 -10.400 -3.434 1.00 89.12 285 LEU A O 1
ATOM 2299 N N . LEU A 1 286 ? 6.186 -8.855 -1.830 1.00 92.69 286 LEU A N 1
ATOM 2300 C CA . LEU A 1 286 ? 6.062 -7.712 -2.744 1.00 92.69 286 LEU A CA 1
ATOM 2301 C C . LEU A 1 286 ? 7.376 -7.353 -3.445 1.00 92.69 286 LEU A C 1
ATOM 2303 O O . LEU A 1 286 ? 7.334 -6.639 -4.447 1.00 92.69 286 LEU A O 1
ATOM 2307 N N . ARG A 1 287 ? 8.521 -7.815 -2.926 1.00 87.94 287 ARG A N 1
ATOM 2308 C CA . ARG A 1 287 ? 9.833 -7.682 -3.579 1.00 87.94 287 ARG A CA 1
ATOM 2309 C C . ARG A 1 287 ? 10.223 -8.898 -4.399 1.00 87.94 287 ARG A C 1
ATOM 2311 O O . ARG A 1 287 ? 11.255 -8.862 -5.063 1.00 87.94 287 ARG A O 1
ATOM 2318 N N . ASP A 1 288 ? 9.421 -9.956 -4.379 1.00 81.62 288 ASP A N 1
ATOM 2319 C CA . ASP A 1 288 ? 9.671 -11.079 -5.263 1.00 81.62 288 ASP A CA 1
ATOM 2320 C C . ASP A 1 288 ? 9.610 -10.609 -6.726 1.00 81.62 288 ASP A C 1
ATOM 2322 O O . ASP A 1 288 ? 8.635 -9.953 -7.101 1.00 81.62 288 ASP A O 1
ATOM 2326 N N . PRO A 1 289 ? 10.600 -10.923 -7.575 1.00 74.69 289 PRO A N 1
ATOM 2327 C CA . PRO A 1 289 ? 10.622 -10.488 -8.971 1.00 74.69 289 PRO A CA 1
ATOM 2328 C C . PRO A 1 289 ? 9.385 -10.872 -9.799 1.00 74.69 289 PRO A C 1
ATOM 2330 O O . PRO A 1 289 ? 9.066 -10.183 -10.769 1.00 74.69 289 PRO A O 1
ATOM 2333 N N . SER A 1 290 ? 8.671 -11.941 -9.429 1.00 73.81 290 SER A N 1
ATOM 2334 C CA . SER A 1 290 ? 7.420 -12.353 -10.082 1.00 73.81 290 SER A CA 1
ATOM 2335 C C . SER A 1 290 ? 6.213 -11.485 -9.686 1.00 73.81 290 SER A C 1
ATOM 2337 O O . SER A 1 290 ? 5.211 -11.432 -10.408 1.00 73.81 290 SER A O 1
ATOM 2339 N N . VAL A 1 291 ? 6.312 -10.764 -8.565 1.00 82.56 291 VAL A N 1
ATOM 2340 C CA . VAL A 1 291 ? 5.266 -9.901 -7.992 1.00 82.56 291 VAL A CA 1
ATOM 2341 C C . VAL A 1 291 ? 5.571 -8.427 -8.233 1.00 82.56 291 VAL A C 1
ATOM 2343 O O . VAL A 1 291 ? 4.696 -7.659 -8.659 1.00 82.56 291 VAL A O 1
ATOM 2346 N N . ALA A 1 292 ? 6.807 -8.037 -7.933 1.00 88.75 292 ALA A N 1
ATOM 2347 C CA . ALA A 1 292 ? 7.259 -6.668 -7.798 1.00 88.75 292 ALA A CA 1
ATOM 2348 C C . ALA A 1 292 ? 6.961 -5.860 -9.057 1.00 88.75 292 ALA A C 1
ATOM 2350 O O . ALA A 1 292 ? 7.408 -6.182 -10.159 1.00 88.75 292 ALA A O 1
ATOM 2351 N N . TYR A 1 293 ? 6.182 -4.789 -8.887 1.00 91.62 293 TYR A N 1
ATOM 2352 C CA . TYR A 1 293 ? 5.833 -3.871 -9.969 1.00 91.62 293 TYR A CA 1
ATOM 2353 C C . TYR A 1 293 ? 5.216 -4.580 -11.198 1.00 91.62 293 TYR A C 1
ATOM 2355 O O . TYR A 1 293 ? 5.301 -4.097 -12.326 1.00 91.62 293 TYR A O 1
ATOM 2363 N N . GLY A 1 294 ? 4.563 -5.735 -11.013 1.00 87.69 294 GLY A N 1
ATOM 2364 C CA . GLY A 1 294 ? 3.825 -6.426 -12.074 1.00 87.69 294 GLY A CA 1
ATOM 2365 C C . GLY A 1 294 ? 2.462 -5.786 -12.368 1.00 87.69 294 GLY A C 1
ATOM 2366 O O . GLY A 1 294 ? 1.949 -5.875 -13.489 1.00 87.69 294 GLY A O 1
ATOM 2367 N N . ARG A 1 295 ? 1.886 -5.126 -11.358 1.00 89.56 295 ARG A N 1
ATOM 2368 C CA . ARG A 1 295 ? 0.550 -4.509 -11.327 1.00 89.56 295 ARG A CA 1
ATOM 2369 C C . ARG A 1 295 ? 0.515 -3.375 -10.285 1.00 89.56 295 ARG A C 1
ATOM 2371 O O . ARG A 1 295 ? 1.503 -3.209 -9.580 1.00 89.56 295 ARG A O 1
ATOM 2378 N N . PRO A 1 296 ? -0.554 -2.564 -10.185 1.00 92.12 296 PRO A N 1
ATOM 2379 C CA . PRO A 1 296 ? -0.741 -1.662 -9.044 1.00 92.12 296 PRO A CA 1
ATOM 2380 C C . PRO A 1 296 ? -0.746 -2.418 -7.704 1.00 92.12 296 PRO A C 1
ATOM 2382 O O . PRO A 1 296 ? -1.119 -3.590 -7.663 1.00 92.12 296 PRO A O 1
ATOM 2385 N N . LEU A 1 297 ? -0.328 -1.763 -6.615 1.00 95.19 297 LEU A N 1
ATOM 2386 C CA . LEU A 1 297 ? -0.116 -2.423 -5.318 1.00 95.19 297 LEU A CA 1
ATOM 2387 C C . LEU A 1 297 ? -1.382 -3.085 -4.767 1.00 95.19 297 LEU A C 1
ATOM 2389 O O . LEU A 1 297 ? -1.326 -4.220 -4.305 1.00 95.19 297 LEU A O 1
ATOM 2393 N N . ASP A 1 298 ? -2.525 -2.412 -4.855 1.00 93.94 298 ASP A N 1
ATOM 2394 C CA . ASP A 1 298 ? -3.808 -2.954 -4.406 1.00 93.94 298 ASP A CA 1
ATOM 2395 C C . ASP A 1 298 ? -4.180 -4.251 -5.146 1.00 93.94 298 ASP A C 1
ATOM 2397 O O . ASP A 1 298 ? -4.636 -5.213 -4.533 1.00 93.94 298 ASP A O 1
ATOM 2401 N N . ALA A 1 299 ? -3.910 -4.322 -6.451 1.00 91.06 299 ALA A N 1
ATOM 2402 C CA . ALA A 1 299 ? -4.109 -5.530 -7.243 1.00 91.06 299 ALA A CA 1
ATOM 2403 C C . ALA A 1 299 ? -3.127 -6.656 -6.872 1.00 91.06 299 ALA A C 1
ATOM 2405 O O . ALA A 1 299 ? -3.487 -7.826 -6.972 1.00 91.06 299 ALA A O 1
ATOM 2406 N N . ALA A 1 300 ? -1.902 -6.336 -6.448 1.00 92.75 300 ALA A N 1
ATOM 2407 C CA . ALA A 1 300 ? -0.972 -7.346 -5.945 1.00 92.75 300 ALA A CA 1
ATOM 2408 C C . ALA A 1 300 ? -1.386 -7.863 -4.568 1.00 92.75 300 ALA A C 1
ATOM 2410 O O . ALA A 1 300 ? -1.413 -9.073 -4.371 1.00 92.75 300 ALA A O 1
ATOM 2411 N N . LEU A 1 301 ? -1.786 -6.980 -3.649 1.00 95.31 301 LEU A N 1
ATOM 2412 C CA . LEU A 1 301 ? -2.340 -7.382 -2.354 1.00 95.31 301 LEU A CA 1
ATOM 2413 C C . LEU A 1 301 ? -3.561 -8.288 -2.540 1.00 95.31 301 LEU A C 1
ATOM 2415 O O . LEU A 1 301 ? -3.634 -9.335 -1.906 1.00 95.31 301 LEU A O 1
ATOM 2419 N N . LEU A 1 302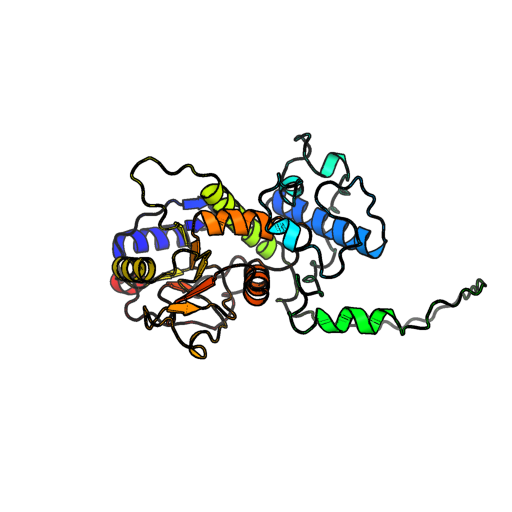 ? -4.462 -7.947 -3.466 1.00 92.38 302 LEU A N 1
ATOM 2420 C CA . LEU A 1 302 ? -5.604 -8.788 -3.821 1.00 92.38 302 LEU A CA 1
ATOM 2421 C C . LEU A 1 302 ? -5.186 -10.203 -4.243 1.00 92.38 302 LEU A C 1
ATOM 2423 O O . LEU A 1 302 ? -5.773 -11.178 -3.781 1.00 92.38 302 LEU A O 1
ATOM 2427 N N . ASP A 1 303 ? -4.180 -10.330 -5.107 1.00 89.12 303 ASP A N 1
ATOM 2428 C CA . ASP A 1 303 ? -3.683 -11.638 -5.538 1.00 89.12 303 ASP A CA 1
ATOM 2429 C C . ASP A 1 303 ? -3.067 -12.424 -4.370 1.00 89.12 303 ASP A C 1
ATOM 2431 O O . ASP A 1 303 ? -3.319 -13.624 -4.250 1.00 89.12 303 ASP A O 1
ATOM 2435 N N . LEU A 1 304 ? -2.311 -11.768 -3.481 1.00 91.19 304 LEU A N 1
ATOM 2436 C CA . LEU A 1 304 ? -1.752 -12.409 -2.284 1.00 91.19 304 LEU A CA 1
ATOM 2437 C C . LEU A 1 304 ? -2.859 -12.908 -1.341 1.00 91.19 304 LEU A C 1
ATOM 2439 O O . LEU A 1 304 ? -2.755 -14.013 -0.809 1.00 91.19 304 LEU A O 1
ATOM 2443 N N . ILE A 1 305 ? -3.933 -12.131 -1.178 1.00 92.94 305 ILE A N 1
ATOM 2444 C CA . ILE A 1 305 ? -5.117 -12.499 -0.386 1.00 92.94 305 ILE A CA 1
ATOM 2445 C C . ILE A 1 305 ? -5.816 -13.708 -1.013 1.00 92.94 305 ILE A C 1
ATOM 2447 O O . ILE A 1 305 ? -6.007 -14.724 -0.352 1.00 92.94 305 ILE A O 1
ATOM 2451 N N . GLN A 1 306 ? -6.130 -13.649 -2.311 1.00 88.62 306 GLN A N 1
ATOM 2452 C CA . GLN A 1 306 ? -6.817 -14.737 -3.023 1.00 88.62 306 GLN A CA 1
ATOM 2453 C C . GLN A 1 306 ? -5.996 -16.026 -3.109 1.00 88.62 306 GLN A C 1
ATOM 2455 O O . GLN A 1 306 ? -6.560 -17.098 -3.326 1.00 88.62 306 GLN A O 1
ATOM 2460 N N . SER A 1 307 ? -4.679 -15.923 -2.944 1.00 84.44 307 SER A N 1
ATOM 2461 C CA . SER A 1 307 ? -3.761 -17.063 -2.915 1.00 84.44 307 SER A CA 1
ATOM 2462 C C . SER A 1 307 ? -3.495 -17.580 -1.496 1.00 84.44 307 SER A C 1
ATOM 2464 O O . SER A 1 307 ? -2.634 -18.437 -1.320 1.00 84.44 307 SER A O 1
ATOM 2466 N N . ASN A 1 308 ? -4.200 -17.061 -0.480 1.00 87.75 308 ASN A N 1
ATOM 2467 C CA . ASN A 1 308 ? -3.998 -17.376 0.941 1.00 87.75 308 ASN A CA 1
ATOM 2468 C C . ASN A 1 308 ? -2.546 -17.182 1.408 1.00 87.75 308 ASN A C 1
ATOM 2470 O O . ASN A 1 308 ? -2.061 -17.858 2.318 1.00 87.75 308 ASN A O 1
ATOM 2474 N N . LEU A 1 309 ? -1.833 -16.245 0.781 1.00 88.50 309 LEU A N 1
ATOM 2475 C CA . LEU A 1 309 ? -0.466 -15.919 1.151 1.00 88.50 309 LEU A CA 1
ATOM 2476 C C . LEU A 1 309 ? -0.388 -14.883 2.258 1.00 88.50 309 LEU A C 1
ATOM 2478 O O . LEU A 1 309 ? 0.704 -14.685 2.768 1.00 88.50 309 LEU A O 1
ATOM 2482 N N . VAL A 1 310 ? -1.481 -14.244 2.655 1.00 94.12 310 VAL A N 1
ATOM 2483 C CA . VAL A 1 310 ? -1.521 -13.316 3.790 1.00 94.12 310 VAL A CA 1
ATOM 2484 C C . VAL A 1 310 ? -2.823 -13.503 4.559 1.00 94.12 310 VAL A C 1
ATOM 2486 O O . VAL A 1 310 ? -3.880 -13.686 3.958 1.00 94.12 310 VAL A O 1
ATOM 2489 N N . ASN A 1 311 ? -2.757 -13.441 5.887 1.00 96.44 311 ASN A N 1
ATOM 2490 C CA . ASN A 1 311 ? -3.933 -13.413 6.752 1.00 96.44 311 ASN A CA 1
ATOM 2491 C C . ASN A 1 311 ? -4.485 -11.986 6.779 1.00 96.44 311 ASN A C 1
ATOM 2493 O O . ASN A 1 311 ? -4.064 -11.157 7.591 1.00 96.44 311 ASN A O 1
ATOM 2497 N N . ALA A 1 312 ? -5.386 -11.699 5.846 1.00 97.44 312 ALA A N 1
ATOM 2498 C CA . ALA A 1 312 ? -5.948 -10.375 5.644 1.00 97.44 312 ALA A CA 1
ATOM 2499 C C . ALA A 1 312 ? -7.363 -10.260 6.210 1.00 97.44 312 ALA A C 1
ATOM 2501 O O . ALA A 1 312 ? -8.173 -11.179 6.080 1.00 97.44 312 ALA A O 1
ATOM 2502 N N . TYR A 1 313 ? -7.650 -9.105 6.801 1.00 97.50 313 TYR A N 1
ATOM 2503 C CA . TYR A 1 313 ? -8.963 -8.760 7.327 1.00 97.50 313 TYR A CA 1
ATOM 2504 C C . TYR A 1 313 ? -9.395 -7.380 6.839 1.00 97.50 313 TYR A C 1
ATOM 2506 O O . TYR A 1 313 ? -8.570 -6.519 6.533 1.00 97.50 313 TYR A O 1
ATOM 2514 N N . SER A 1 314 ? -10.697 -7.150 6.776 1.00 97.62 314 SER A N 1
ATOM 2515 C CA . SER A 1 314 ? -11.303 -5.900 6.331 1.00 97.62 314 SER A CA 1
ATOM 2516 C C . SER A 1 314 ? -12.373 -5.448 7.312 1.00 97.62 314 SER A C 1
ATOM 2518 O O . SER A 1 314 ? -13.128 -6.264 7.838 1.00 97.62 314 SER A O 1
ATOM 2520 N N . VAL A 1 315 ? -12.428 -4.140 7.559 1.00 96.69 315 VAL A N 1
ATOM 2521 C CA . VAL A 1 315 ? -13.479 -3.518 8.365 1.00 96.69 315 VAL A CA 1
ATOM 2522 C C . VAL A 1 315 ? -14.645 -3.137 7.460 1.00 96.69 315 VAL A C 1
ATOM 2524 O O . VAL A 1 315 ? -14.452 -2.387 6.503 1.00 96.69 315 VAL A O 1
ATOM 2527 N N . HIS A 1 316 ? -15.846 -3.617 7.778 1.00 94.06 316 HIS A N 1
ATOM 2528 C CA . HIS A 1 316 ? -17.075 -3.236 7.093 1.00 94.06 316 HIS A CA 1
ATOM 2529 C C . HIS A 1 316 ? -18.179 -2.822 8.091 1.00 94.06 316 HIS A C 1
ATOM 2531 O O . HIS A 1 316 ? -18.464 -3.567 9.030 1.00 94.06 316 HIS A O 1
ATOM 2537 N N . PRO A 1 317 ? -18.852 -1.668 7.903 1.00 93.81 317 PRO A N 1
ATOM 2538 C CA . PRO A 1 317 ? -18.507 -0.581 6.976 1.00 93.81 317 PRO A CA 1
ATOM 2539 C C . PRO A 1 317 ? -17.126 0.029 7.265 1.00 93.81 317 PRO A C 1
ATOM 2541 O O . PRO A 1 317 ? -16.634 -0.070 8.391 1.00 93.81 317 PRO A O 1
ATOM 2544 N N . SER A 1 318 ? -16.504 0.659 6.263 1.00 95.50 318 SER A N 1
ATOM 2545 C CA . SER A 1 318 ? -15.170 1.261 6.411 1.00 95.50 318 SER A CA 1
ATOM 2546 C C . SER A 1 318 ? -15.174 2.355 7.481 1.00 95.50 318 SER A C 1
ATOM 2548 O O . SER A 1 318 ? -16.055 3.211 7.495 1.00 95.50 318 SER A O 1
ATOM 2550 N N . VAL A 1 319 ? -14.140 2.393 8.322 1.00 97.12 319 VAL A N 1
ATOM 2551 C CA . VAL A 1 319 ? -13.954 3.446 9.346 1.00 97.12 319 VAL A CA 1
ATOM 2552 C C . VAL A 1 319 ? -13.015 4.565 8.881 1.00 97.12 319 VAL A C 1
ATOM 2554 O O . VAL A 1 319 ? -12.844 5.575 9.565 1.00 97.12 319 VAL A O 1
ATOM 2557 N N . VAL A 1 320 ? -12.410 4.393 7.702 1.00 97.75 320 VAL A N 1
ATOM 2558 C CA . VAL A 1 320 ? -11.607 5.396 6.998 1.00 97.75 320 VAL A CA 1
ATOM 2559 C C . VAL A 1 320 ? -11.961 5.369 5.510 1.00 97.75 320 VAL A C 1
ATOM 2561 O O . VAL A 1 320 ? -11.951 4.313 4.879 1.00 97.75 320 VAL A O 1
ATOM 2564 N N . ILE A 1 321 ? -12.249 6.522 4.913 1.00 95.88 321 ILE A N 1
ATOM 2565 C CA . ILE A 1 321 ? -12.664 6.642 3.506 1.00 95.88 321 ILE A CA 1
ATOM 2566 C C . ILE A 1 321 ? -11.752 7.592 2.735 1.00 95.88 321 ILE A C 1
ATOM 2568 O O . ILE A 1 321 ? -11.165 8.499 3.312 1.00 95.88 321 ILE A O 1
ATOM 2572 N N . GLN A 1 322 ? -11.678 7.441 1.410 1.00 93.56 322 GLN A N 1
ATOM 2573 C CA . GLN A 1 322 ? -11.014 8.433 0.559 1.00 93.56 322 GLN A CA 1
ATOM 2574 C C . GLN A 1 322 ? -11.900 9.662 0.337 1.00 93.56 322 GLN A C 1
ATOM 2576 O O . GLN A 1 322 ? -13.017 9.572 -0.181 1.00 93.56 322 GLN A O 1
ATOM 2581 N N . THR A 1 323 ? -11.350 10.833 0.628 1.00 89.00 323 THR A N 1
ATOM 2582 C CA . THR A 1 323 ? -11.880 12.134 0.224 1.00 89.00 323 THR A CA 1
ATOM 2583 C C . THR A 1 323 ? -11.678 12.318 -1.282 1.00 89.00 323 THR A C 1
ATOM 2585 O O . THR A 1 323 ? -10.576 12.429 -1.806 1.00 89.00 323 THR A O 1
ATOM 2588 N N . LYS A 1 324 ? -12.781 12.276 -2.032 1.00 87.00 324 LYS A N 1
ATOM 2589 C CA . LYS A 1 324 ? -12.803 12.351 -3.508 1.00 87.00 324 LYS A CA 1
ATOM 2590 C C . LYS A 1 324 ? -13.042 13.781 -4.014 1.00 87.00 324 LYS A C 1
ATOM 2592 O O . LYS A 1 324 ? -13.713 13.989 -5.031 1.00 87.00 324 LYS A O 1
ATOM 2597 N N . ASP A 1 325 ? -12.584 14.767 -3.259 1.00 87.44 325 ASP A N 1
ATOM 2598 C CA . ASP A 1 325 ? -12.820 16.199 -3.459 1.00 87.44 325 ASP A CA 1
ATOM 2599 C C . ASP A 1 325 ? -11.624 16.926 -4.095 1.00 87.44 325 ASP A C 1
ATOM 2601 O O . ASP A 1 325 ? -11.798 18.018 -4.631 1.00 87.44 325 ASP A O 1
ATOM 2605 N N . THR A 1 326 ? -10.442 16.303 -4.121 1.00 86.44 326 THR A N 1
ATOM 2606 C CA . THR A 1 326 ? -9.259 16.807 -4.836 1.00 86.44 326 THR A CA 1
ATOM 2607 C C . THR A 1 326 ? -8.811 15.842 -5.941 1.00 86.44 326 THR A C 1
ATOM 2609 O O . THR A 1 326 ? -9.089 14.641 -5.853 1.00 86.44 326 THR A O 1
ATOM 2612 N N . PRO A 1 327 ? -8.104 16.330 -6.981 1.00 87.81 327 PRO A N 1
ATOM 2613 C CA . PRO A 1 327 ? -7.516 15.462 -7.994 1.00 87.81 327 PRO A CA 1
ATOM 2614 C C . PRO A 1 327 ? -6.528 14.463 -7.385 1.00 87.81 327 PRO A C 1
ATOM 2616 O O . PRO A 1 327 ? -5.719 14.816 -6.520 1.00 87.81 327 PRO A O 1
ATOM 2619 N N . SER A 1 328 ? -6.594 13.225 -7.867 1.00 86.75 328 SER A N 1
ATOM 2620 C CA . SER A 1 328 ? -5.689 12.142 -7.510 1.00 86.75 328 SER A CA 1
ATOM 2621 C C . SER A 1 328 ? -4.359 12.299 -8.245 1.00 86.75 328 SER A C 1
ATOM 2623 O O . SER A 1 328 ? -4.313 12.635 -9.428 1.00 86.75 328 SER A O 1
ATOM 2625 N N . ASP A 1 329 ? -3.268 12.012 -7.537 1.00 89.12 329 ASP A N 1
ATOM 2626 C CA . ASP A 1 329 ? -1.930 11.928 -8.125 1.00 89.12 329 ASP A CA 1
ATOM 2627 C C . ASP A 1 329 ? -1.673 10.566 -8.808 1.00 89.12 329 ASP A C 1
ATOM 2629 O O . ASP A 1 329 ? -0.662 10.403 -9.489 1.00 89.12 329 ASP A O 1
ATOM 2633 N N . ILE A 1 330 ? -2.591 9.598 -8.655 1.00 85.62 330 ILE A N 1
ATOM 2634 C CA . ILE A 1 330 ? -2.483 8.230 -9.194 1.00 85.62 330 ILE A CA 1
ATOM 2635 C C . ILE A 1 330 ? -3.395 8.016 -10.402 1.00 85.62 330 ILE A C 1
ATOM 2637 O O . ILE A 1 330 ? -2.957 7.502 -11.435 1.00 85.62 330 ILE A O 1
ATOM 2641 N N . PHE A 1 331 ? -4.662 8.416 -10.281 1.00 79.81 331 PHE A N 1
ATOM 2642 C CA . PHE A 1 331 ? -5.667 8.278 -11.332 1.00 79.81 331 PHE A CA 1
ATOM 2643 C C . PHE A 1 331 ? -6.070 9.645 -11.891 1.00 79.81 331 PHE A C 1
ATOM 2645 O O . PHE A 1 331 ? -6.232 10.586 -11.122 1.00 79.81 331 PHE A O 1
ATOM 2652 N N . PRO A 1 332 ? -6.308 9.777 -13.210 1.00 76.00 332 PRO A N 1
ATOM 2653 C CA . PRO A 1 332 ? -6.825 11.022 -13.767 1.00 76.00 332 PRO A CA 1
ATOM 2654 C C . PRO A 1 332 ? -8.132 11.467 -13.088 1.00 76.00 332 PRO A C 1
ATOM 2656 O O . PRO A 1 332 ? -9.039 10.661 -12.866 1.00 76.00 332 PRO A O 1
ATOM 2659 N N . GLY A 1 333 ? -8.247 12.765 -12.798 1.00 81.69 333 GLY A N 1
ATOM 2660 C CA . GLY A 1 333 ? -9.400 13.330 -12.091 1.00 81.69 333 GLY A CA 1
ATOM 2661 C C . GLY A 1 333 ? -9.411 12.940 -10.612 1.00 81.69 333 GLY A C 1
ATOM 2662 O O . GLY A 1 333 ? -8.361 12.858 -9.990 1.00 81.69 333 GLY A O 1
ATOM 2663 N N . ASN A 1 334 ? -10.590 12.681 -10.044 1.00 77.12 334 ASN A N 1
ATOM 2664 C CA . ASN A 1 334 ? -10.734 12.345 -8.617 1.00 77.12 334 ASN A CA 1
ATOM 2665 C C . ASN A 1 334 ? -10.794 10.822 -8.375 1.00 77.12 334 ASN A C 1
ATOM 2667 O O . ASN A 1 334 ? -11.231 10.368 -7.320 1.00 77.12 334 ASN A O 1
ATOM 2671 N N . GLY A 1 335 ? -10.396 10.015 -9.365 1.00 74.62 335 GLY A N 1
ATOM 2672 C CA . GLY A 1 335 ? -10.515 8.559 -9.325 1.00 74.62 335 GLY A CA 1
ATOM 2673 C C . GLY A 1 335 ? -11.965 8.056 -9.402 1.00 74.62 335 GLY A C 1
ATOM 2674 O O . GLY A 1 335 ? -12.845 8.697 -9.977 1.00 74.62 335 GLY A O 1
ATOM 2675 N N . SER A 1 336 ? -12.204 6.862 -8.853 1.00 76.25 336 SER A N 1
ATOM 2676 C CA . SER A 1 336 ? -13.531 6.230 -8.830 1.00 76.25 336 SER A CA 1
ATOM 2677 C C . SER A 1 336 ? -14.578 7.061 -8.072 1.00 76.25 336 SER A C 1
ATOM 2679 O O . SER A 1 336 ? -14.269 7.698 -7.065 1.00 76.25 336 SER A O 1
ATOM 2681 N N . ARG A 1 337 ? -15.842 6.976 -8.518 1.00 77.44 337 ARG A N 1
ATOM 2682 C CA . ARG A 1 337 ? -17.013 7.499 -7.792 1.00 77.44 337 ARG A CA 1
ATOM 2683 C C . ARG A 1 337 ? -17.447 6.624 -6.613 1.00 77.44 337 ARG A C 1
ATOM 2685 O O . ARG A 1 337 ? -18.271 7.080 -5.830 1.00 77.44 337 ARG A O 1
ATOM 2692 N N . TRP A 1 338 ? -16.931 5.398 -6.509 1.00 79.38 338 TRP A N 1
ATOM 2693 C CA . TRP A 1 338 ? -17.192 4.515 -5.373 1.00 79.38 338 TRP A CA 1
ATOM 2694 C C . TRP A 1 338 ? -16.769 5.206 -4.072 1.00 79.38 338 TRP A C 1
ATOM 2696 O O . TRP A 1 338 ? -15.666 5.762 -4.005 1.00 79.38 338 TRP A O 1
ATOM 2706 N N . ARG A 1 339 ? -17.652 5.192 -3.070 1.00 74.94 339 ARG A N 1
ATOM 2707 C CA . ARG A 1 339 ? -17.428 5.751 -1.735 1.00 74.94 339 ARG A CA 1
ATOM 2708 C C . ARG A 1 339 ? -18.195 4.920 -0.713 1.00 74.94 339 ARG A C 1
ATOM 2710 O O . ARG A 1 339 ? -19.355 4.600 -0.957 1.00 74.94 339 ARG A O 1
ATOM 2717 N N . ASP A 1 340 ? -17.548 4.638 0.407 1.00 84.69 340 ASP A N 1
ATOM 2718 C CA . ASP A 1 340 ? -18.226 4.252 1.641 1.00 84.69 340 ASP A CA 1
ATOM 2719 C C . ASP A 1 340 ? -18.683 5.516 2.394 1.00 84.69 340 ASP A C 1
ATOM 2721 O O . ASP A 1 340 ? -18.340 6.642 2.002 1.00 84.69 340 ASP A O 1
ATOM 2725 N N . THR A 1 341 ? -19.441 5.349 3.472 1.00 89.12 341 THR A N 1
ATOM 2726 C CA . THR A 1 341 ? -19.922 6.456 4.310 1.00 89.12 341 THR A CA 1
ATOM 2727 C C . THR A 1 341 ? -19.480 6.296 5.752 1.00 89.12 341 THR A C 1
ATOM 2729 O O . THR A 1 341 ? -19.654 5.231 6.334 1.00 89.12 341 THR A O 1
ATOM 2732 N N . LEU A 1 342 ? -18.990 7.387 6.336 1.00 94.44 342 LEU A N 1
ATOM 2733 C CA . LEU A 1 342 ? -18.705 7.466 7.766 1.00 94.44 342 LEU A CA 1
ATOM 2734 C C . LEU A 1 342 ? -19.976 7.817 8.545 1.00 94.44 342 LEU A C 1
ATOM 2736 O O . LEU A 1 342 ? -20.788 8.622 8.078 1.00 94.44 342 LEU A O 1
ATOM 2740 N N . GLN A 1 343 ? -20.115 7.269 9.748 1.00 94.50 343 GLN A N 1
ATOM 2741 C CA . GLN A 1 343 ? -21.168 7.637 10.695 1.00 94.50 343 GLN A CA 1
ATOM 2742 C C . GLN A 1 343 ? -20.937 9.055 11.224 1.00 94.50 343 GLN A C 1
ATOM 2744 O O . GLN A 1 343 ? -21.857 9.874 11.256 1.00 94.50 343 GLN A O 1
ATOM 2749 N N . MET A 1 344 ? -19.696 9.359 11.609 1.00 94.81 344 MET A N 1
ATOM 2750 C CA . MET A 1 344 ? -19.274 10.648 12.140 1.00 94.81 344 MET A CA 1
ATOM 2751 C C . MET A 1 344 ? -17.941 11.063 11.521 1.00 94.81 344 MET A C 1
ATOM 2753 O O . MET A 1 344 ? -16.874 10.762 12.040 1.00 94.81 344 MET A O 1
ATOM 2757 N N . SER A 1 345 ? -18.007 11.811 10.421 1.00 95.94 345 SER A N 1
ATOM 2758 C CA . SER A 1 345 ? -16.821 12.381 9.770 1.00 95.94 345 SER A CA 1
ATOM 2759 C C . SER A 1 345 ? -16.048 13.317 10.707 1.00 95.94 345 SER A C 1
ATOM 2761 O O . SER A 1 345 ? -16.588 14.326 11.177 1.00 95.94 345 SER A O 1
ATOM 2763 N N . ALA A 1 346 ? -14.768 13.008 10.922 1.00 96.25 346 ALA A N 1
ATOM 2764 C CA . ALA A 1 346 ? -13.852 13.839 11.692 1.00 96.25 346 ALA A CA 1
ATOM 2765 C C . ALA A 1 346 ? -13.581 15.189 11.007 1.00 96.25 346 ALA A C 1
ATOM 2767 O O . ALA A 1 346 ? -13.466 16.218 11.674 1.00 96.25 346 ALA A O 1
ATOM 2768 N N . LEU A 1 347 ? -13.536 15.236 9.670 1.00 93.19 347 LEU A N 1
ATOM 2769 C CA . LEU A 1 347 ? -13.433 16.516 8.960 1.00 93.19 347 LEU A CA 1
ATOM 2770 C C . LEU A 1 347 ? -14.673 17.394 9.173 1.00 93.19 347 LEU A C 1
ATOM 2772 O O . LEU A 1 347 ? -14.534 18.594 9.408 1.00 93.19 347 LEU A O 1
ATOM 2776 N N . ASN A 1 348 ? -15.878 16.819 9.155 1.00 89.88 348 ASN A N 1
ATOM 2777 C CA . ASN A 1 348 ? -17.113 17.584 9.346 1.00 89.88 348 ASN A CA 1
ATOM 2778 C C . ASN A 1 348 ? -17.306 18.054 10.796 1.00 89.88 348 ASN A C 1
ATOM 2780 O O . ASN A 1 348 ? -17.911 19.106 11.013 1.00 89.88 348 ASN A O 1
ATOM 2784 N N . SER A 1 349 ? -16.784 17.324 11.787 1.00 80.50 349 SER A N 1
ATOM 2785 C CA . SER A 1 349 ? -16.888 17.708 13.201 1.00 80.50 349 SER A CA 1
ATOM 2786 C C . SER A 1 349 ? -15.980 18.875 13.589 1.00 80.50 349 SER A C 1
ATOM 2788 O O . SER A 1 349 ? -16.231 19.519 14.603 1.00 80.50 349 SER A O 1
ATOM 2790 N N . THR A 1 350 ? -14.949 19.185 12.793 1.00 65.25 350 THR A N 1
ATOM 2791 C CA . THR A 1 350 ? -14.064 20.339 13.053 1.00 65.25 350 THR A CA 1
ATOM 2792 C C . THR A 1 350 ? -14.699 21.701 12.758 1.00 65.25 350 THR A C 1
ATOM 2794 O O . THR A 1 350 ? -14.107 22.721 13.098 1.00 65.25 350 THR A O 1
ATOM 2797 N N . GLY A 1 351 ? -15.917 21.733 12.201 1.00 51.88 351 GLY A N 1
ATOM 2798 C CA . GLY A 1 351 ? -16.623 22.966 11.862 1.00 51.88 351 GLY A CA 1
ATOM 2799 C C . GLY A 1 351 ? -15.989 23.702 10.676 1.00 51.88 351 GLY A C 1
ATOM 2800 O O . GLY A 1 351 ? -14.773 23.757 10.503 1.00 51.88 351 GLY A O 1
ATOM 2801 N N . LYS A 1 352 ? -16.832 24.296 9.826 1.00 41.72 352 LYS A N 1
ATOM 2802 C CA . LYS A 1 352 ? -16.380 25.338 8.897 1.00 41.72 352 LYS A CA 1
ATOM 2803 C C . LYS A 1 352 ? -15.869 26.501 9.750 1.00 41.72 352 LYS A C 1
ATOM 2805 O O . LYS A 1 352 ? -16.679 27.108 10.447 1.00 41.72 352 LYS A O 1
ATOM 2810 N N . ILE A 1 353 ? -14.563 26.758 9.724 1.00 38.03 353 ILE A N 1
ATOM 2811 C CA . ILE A 1 353 ? -14.003 28.026 10.211 1.00 38.03 353 ILE A CA 1
ATOM 2812 C C . ILE A 1 353 ? -14.458 29.135 9.267 1.00 38.03 353 ILE A C 1
ATOM 2814 O O . ILE A 1 353 ? -14.374 28.905 8.034 1.00 38.03 353 ILE A O 1
#

Organism: Thanatephorus cucumeris (strain AG1-IB / isolate 7/3/14) (NCBI:txid1108050)

Foldseek 3Di:
DEDAPVPVVLVVLVVLLCVLQVDDDDYDHFFALPDPLLVLLQLVVVVVVVCLVVQNDDPQQQAADDDDDDQPPVVVLVDPPDDGAHQVLSNDDPVDPSRSCVSPNGDDQDPPRPDDFDFFFPDQLHDFPVVSVCVVVVVVDDPPPDDDDDDDDDDDDDDDDDDPPPPPPDPVQRGLGSLLLSQLVRVLVVLVVLLPDDDDPPDDLLWDKDADSQKWFASNVVVVVVLVSVQDDPQAFKEALAFFPAPQVVAAADPSDRQKGFDQQGADDRIMIGGSVSSNLCNSQCRHSSRDSSGRPRVSVNSCSSRVVGRYMYGPPRRMWGNLPDADSRDGHSPDPTIGDYPHISSVVSDDD

Radius of gyration: 23.12 Å; chains: 1; bounding box: 49×63×81 Å

pLDDT: mean 78.35, std 21.69, range [27.39, 98.5]